Protein AF-A0ABD6E6D1-F1 (afdb_monomer_lite)

pLDDT: mean 81.48, std 18.93, range [22.83, 96.94]

Organism: NCBI:txid75299

InterPro domains:
  IPR026749 Transmembrane protein 135 [PTHR12459] (6-295)
  IPR031926 Transmembrane protein 135, N-terminal domain [PF15982] (2-40)

Sequence (345 aa):
MGLINGIIASYLAIFVENPKRRPVLALYITNLASETAFRHLVKYGYIRPVPCGDLIIFAMSIVGLLHKYRQNQLPPHITRALIFLFRWEDKSDIISSSVLKKMSPSIVRYITVMRNSFSSSPLCSHNYSCISRIGESFYTNFTFGLILSGILASLRQINTIFSRPAEAIKRILSLKNLRLPLFFGLLPSLYRASLCFINRYFCCKNDFSPAVSAAFSSLSLLVFRSVSIPLYVFWKTVEVYYLGFIGKGYLPKIKRGDVVLYAISTGFVLWSAVVEPETMRKAYWDFLCGVSGNKTPPLLHMIRKGAKAYASCMSADAGIFRTEIKWNVESCWGRGAHSPGFIFD

Structure (mmCIF, N/CA/C/O backbone):
data_AF-A0ABD6E6D1-F1
#
_entry.id   AF-A0ABD6E6D1-F1
#
loop_
_atom_site.group_PDB
_atom_site.id
_atom_site.type_symbol
_atom_site.label_atom_id
_atom_site.label_alt_id
_atom_site.label_comp_id
_atom_site.label_asym_id
_atom_site.label_entity_id
_atom_site.label_seq_id
_atom_site.pdbx_PDB_ins_code
_atom_site.Cartn_x
_atom_site.Cartn_y
_atom_site.Cartn_z
_atom_site.occupancy
_atom_site.B_iso_or_equiv
_atom_site.auth_seq_id
_atom_site.auth_comp_id
_atom_site.auth_asym_id
_atom_site.auth_atom_id
_atom_site.pdbx_PDB_model_num
ATOM 1 N N . MET A 1 1 ? -26.930 -5.651 23.692 1.00 61.25 1 MET A N 1
ATOM 2 C CA . MET A 1 1 ? -27.326 -4.224 23.753 1.00 61.25 1 MET A CA 1
ATOM 3 C C . MET A 1 1 ? -26.229 -3.242 23.321 1.00 61.25 1 MET A C 1
ATOM 5 O O . MET A 1 1 ? -26.537 -2.336 22.562 1.00 61.25 1 MET A O 1
ATOM 9 N N . GLY A 1 2 ? -24.955 -3.410 23.714 1.00 83.31 2 GLY A N 1
ATOM 10 C CA . GLY A 1 2 ? -23.904 -2.412 23.421 1.00 83.31 2 GLY A CA 1
ATOM 11 C C . GLY A 1 2 ? -23.609 -2.120 21.937 1.00 83.31 2 GLY A C 1
ATOM 12 O O . GLY A 1 2 ? -23.380 -0.967 21.589 1.00 83.31 2 GLY A O 1
ATOM 13 N N . LEU A 1 3 ? -23.660 -3.127 21.052 1.00 88.62 3 LEU A N 1
ATOM 14 C CA . LEU A 1 3 ? -23.352 -2.953 19.622 1.00 88.62 3 LEU A CA 1
ATOM 15 C C . LEU A 1 3 ? -24.329 -1.998 18.920 1.00 88.62 3 LEU A C 1
ATOM 17 O O . LEU A 1 3 ? -23.904 -1.080 18.228 1.00 88.62 3 LEU A O 1
ATOM 21 N N . ILE A 1 4 ? -25.633 -2.195 19.129 1.00 91.50 4 ILE A N 1
ATOM 22 C CA . ILE A 1 4 ? -26.685 -1.382 18.502 1.00 91.50 4 ILE A CA 1
ATOM 23 C C . ILE A 1 4 ? -26.560 0.076 18.955 1.00 91.50 4 ILE A C 1
ATOM 25 O O . ILE A 1 4 ? -26.559 0.981 18.123 1.00 91.50 4 ILE A O 1
ATOM 29 N N . ASN A 1 5 ? -26.347 0.296 20.255 1.00 90.19 5 ASN A N 1
ATOM 30 C CA . ASN A 1 5 ? -26.129 1.635 20.805 1.00 90.19 5 ASN A CA 1
ATOM 31 C C . ASN A 1 5 ? -24.881 2.293 20.195 1.00 90.19 5 ASN A C 1
ATOM 33 O O . ASN A 1 5 ? -24.928 3.462 19.819 1.00 90.19 5 ASN A O 1
ATOM 37 N N . GLY A 1 6 ? -23.789 1.536 20.029 1.00 90.50 6 GLY A N 1
ATOM 38 C CA . GLY A 1 6 ? -22.570 2.009 19.373 1.00 90.50 6 GLY A CA 1
ATOM 39 C C . GLY A 1 6 ? -22.786 2.406 17.911 1.00 90.50 6 GLY A C 1
ATOM 40 O O . GLY A 1 6 ? -22.270 3.436 17.477 1.00 90.50 6 GLY A O 1
ATOM 41 N N . ILE A 1 7 ? -23.580 1.638 17.158 1.00 93.88 7 ILE A N 1
ATOM 42 C CA . ILE A 1 7 ? -23.918 1.946 15.759 1.00 93.88 7 ILE A CA 1
ATOM 43 C C . ILE A 1 7 ? -24.752 3.228 15.676 1.00 93.88 7 ILE A C 1
ATOM 45 O O . ILE A 1 7 ? -24.419 4.112 14.888 1.00 93.88 7 ILE A O 1
ATOM 49 N N . ILE A 1 8 ? -25.795 3.364 16.502 1.00 93.88 8 ILE A N 1
ATOM 50 C CA . ILE A 1 8 ? -26.666 4.552 16.510 1.00 93.88 8 ILE A CA 1
ATOM 51 C C . ILE A 1 8 ? -25.868 5.800 16.908 1.00 93.88 8 ILE A C 1
ATOM 53 O O . ILE A 1 8 ? -25.937 6.822 16.224 1.00 93.88 8 ILE A O 1
ATOM 57 N N . ALA A 1 9 ? -25.049 5.711 17.959 1.00 92.88 9 ALA A N 1
ATOM 58 C CA . ALA A 1 9 ? -24.195 6.813 18.390 1.00 92.88 9 ALA A CA 1
ATOM 59 C C . ALA A 1 9 ? -23.197 7.225 17.292 1.00 92.88 9 ALA A C 1
ATOM 61 O O . ALA A 1 9 ? -23.057 8.410 16.991 1.00 92.88 9 ALA A O 1
ATOM 62 N N . SER A 1 10 ? -22.558 6.251 16.635 1.00 93.12 10 SER A N 1
ATOM 63 C CA . SER A 1 10 ? -21.613 6.506 15.537 1.00 93.12 10 SER A CA 1
ATOM 64 C C . SER A 1 10 ? -22.297 7.110 14.306 1.00 93.12 10 SER A C 1
ATOM 66 O O . SER A 1 10 ? -21.719 7.966 13.634 1.00 93.12 10 SER A O 1
ATOM 68 N N . TYR A 1 11 ? -23.535 6.695 14.019 1.00 94.50 11 TYR A N 1
ATOM 69 C CA . TYR A 1 11 ? -24.348 7.252 12.940 1.00 94.50 11 TYR A CA 1
ATOM 70 C C . TYR A 1 11 ? -24.684 8.726 13.175 1.00 94.50 11 TYR A C 1
ATOM 72 O O . TYR A 1 11 ? -24.680 9.503 12.227 1.00 94.50 11 TYR A O 1
ATOM 80 N N . LEU A 1 12 ? -24.942 9.137 14.418 1.00 93.94 12 LEU A N 1
ATOM 81 C CA . LEU A 1 12 ? -25.163 10.548 14.743 1.00 93.94 12 LEU A CA 1
ATOM 82 C C . LEU A 1 12 ? -23.848 11.342 14.731 1.00 93.94 12 LEU A C 1
ATOM 84 O O . LEU A 1 12 ? -23.790 12.434 14.166 1.00 93.94 12 LEU A O 1
ATOM 88 N N . ALA A 1 13 ? -22.771 10.770 15.275 1.00 91.31 13 ALA A N 1
ATOM 89 C CA . ALA A 1 13 ? -21.474 11.436 15.396 1.00 91.31 13 ALA A CA 1
ATOM 90 C C . ALA A 1 13 ? -20.860 11.833 14.041 1.00 91.31 13 ALA A C 1
ATOM 92 O O . ALA A 1 13 ? -20.290 12.914 13.905 1.00 91.31 13 ALA A O 1
ATOM 93 N N . ILE A 1 14 ? -21.006 11.004 13.003 1.00 92.69 14 ILE A N 1
ATOM 94 C CA . ILE A 1 14 ? -20.425 11.278 11.676 1.00 92.69 14 ILE A CA 1
ATOM 95 C C . ILE A 1 14 ? -21.034 12.499 10.973 1.00 92.69 14 ILE A C 1
ATOM 97 O O . ILE A 1 14 ? -20.408 13.063 10.073 1.00 92.69 14 ILE A O 1
ATOM 101 N N . PHE A 1 15 ? -22.234 12.941 11.367 1.00 92.25 15 PHE A N 1
ATOM 102 C CA . PHE A 1 15 ? -22.833 14.151 10.799 1.00 92.25 15 PHE A CA 1
ATOM 103 C C . PHE A 1 15 ? -22.131 15.430 11.254 1.00 92.25 15 PHE A C 1
ATOM 105 O O . PHE A 1 15 ? -22.161 16.407 10.507 1.00 92.25 15 PHE A O 1
ATOM 112 N N . VAL A 1 16 ? -21.448 15.398 12.403 1.00 93.19 16 VAL A N 1
ATOM 113 C CA . VAL A 1 16 ? -20.588 16.493 12.881 1.00 93.19 16 VAL A CA 1
ATOM 114 C C . VAL A 1 16 ? -19.349 16.641 11.993 1.00 93.19 16 VAL A C 1
ATOM 116 O O . VAL A 1 16 ? -18.815 17.733 11.827 1.00 93.19 16 VAL A O 1
ATOM 119 N N . GLU A 1 17 ? -18.898 15.548 11.375 1.00 91.75 17 GLU A N 1
ATOM 120 C CA . GLU A 1 17 ? -17.701 15.543 10.545 1.00 91.75 17 GLU A CA 1
ATOM 121 C C . GLU A 1 17 ? -17.963 16.112 9.141 1.00 91.75 17 GLU A C 1
ATOM 123 O O . GLU A 1 17 ? -19.023 15.909 8.529 1.00 91.75 17 GLU A O 1
ATOM 128 N N . ASN A 1 18 ? -16.944 16.773 8.588 1.00 91.69 18 ASN A N 1
ATOM 129 C CA . ASN A 1 18 ? -17.003 17.382 7.265 1.00 91.69 18 ASN A CA 1
ATOM 130 C C . ASN A 1 18 ? -17.320 16.338 6.176 1.00 91.69 18 ASN A C 1
ATOM 1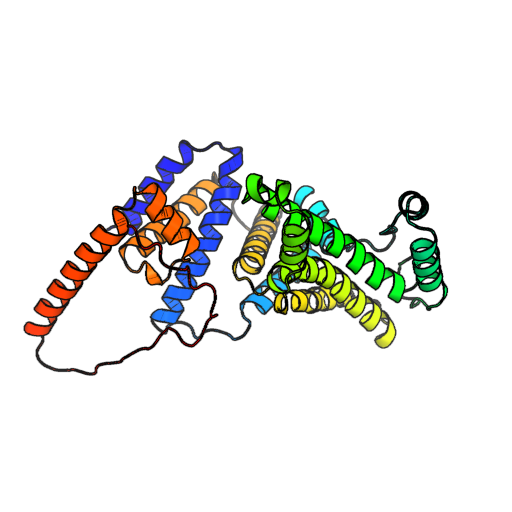32 O O . ASN A 1 18 ? -16.646 15.305 6.110 1.00 91.69 18 ASN A O 1
ATOM 136 N N . PRO A 1 19 ? -18.249 16.613 5.236 1.00 89.44 19 PRO A N 1
ATOM 137 C CA . PRO A 1 19 ? -18.687 15.637 4.233 1.00 89.44 19 PRO A CA 1
ATOM 138 C C . PRO A 1 19 ? -17.549 15.129 3.339 1.00 89.44 19 PRO A C 1
ATOM 140 O O . PRO A 1 19 ? -17.548 13.970 2.940 1.00 89.44 19 PRO A O 1
ATOM 143 N N . LYS A 1 20 ? -16.526 15.958 3.088 1.00 89.00 20 LYS A N 1
ATOM 144 C CA . LYS A 1 20 ? -15.332 15.568 2.317 1.00 89.00 20 LYS A CA 1
ATOM 145 C C . LYS A 1 20 ? -14.459 14.520 3.032 1.00 89.00 20 LYS A C 1
ATOM 147 O O . LYS A 1 20 ? -13.744 13.781 2.363 1.00 89.00 20 LYS A O 1
ATOM 152 N N . ARG A 1 21 ? -14.496 14.452 4.371 1.00 89.38 21 ARG A N 1
ATOM 153 C CA . ARG A 1 21 ? -13.673 13.538 5.192 1.00 89.38 21 ARG A CA 1
ATOM 154 C C . ARG A 1 21 ? -14.351 12.193 5.465 1.00 89.38 21 ARG A C 1
ATOM 156 O O . ARG A 1 21 ? -13.651 11.201 5.665 1.00 89.38 21 ARG A O 1
ATOM 163 N N . ARG A 1 22 ? -15.687 12.142 5.422 1.00 91.50 22 ARG A N 1
ATOM 164 C CA . ARG A 1 22 ? -16.503 10.944 5.703 1.00 91.50 22 ARG A CA 1
ATOM 165 C C . ARG A 1 22 ? -16.066 9.681 4.947 1.00 91.50 22 ARG A C 1
ATOM 167 O O . ARG A 1 22 ? -15.831 8.683 5.624 1.00 91.50 22 ARG A O 1
ATOM 174 N N . PRO A 1 23 ? -15.858 9.683 3.613 1.00 88.56 23 PRO A N 1
ATOM 175 C CA . PRO A 1 23 ? -15.501 8.453 2.899 1.00 88.56 23 PRO A CA 1
ATOM 176 C C . PRO A 1 23 ? -14.109 7.927 3.275 1.00 88.56 23 PRO A C 1
ATOM 178 O O . PRO A 1 23 ? -13.903 6.718 3.372 1.00 88.56 23 PRO A O 1
ATOM 181 N N . VAL A 1 24 ? -13.150 8.824 3.532 1.00 87.88 24 VAL A N 1
ATOM 182 C CA . VAL A 1 24 ? -11.792 8.444 3.954 1.00 87.88 24 VAL A CA 1
ATOM 183 C C . VAL A 1 24 ? -11.821 7.836 5.356 1.00 87.88 24 VAL A C 1
ATOM 185 O O . VAL A 1 24 ? -11.178 6.815 5.599 1.00 87.88 24 VAL A O 1
ATOM 188 N N . LEU A 1 25 ? -12.593 8.435 6.265 1.00 90.00 25 LEU A N 1
ATOM 189 C CA . LEU A 1 25 ? -12.747 7.942 7.630 1.00 90.00 25 LEU A CA 1
ATOM 190 C C . LEU A 1 25 ? -13.494 6.602 7.674 1.00 90.00 25 LEU A C 1
ATOM 192 O O . LEU A 1 25 ? -13.065 5.699 8.389 1.00 90.00 25 LEU A O 1
ATOM 196 N N . ALA A 1 26 ? -14.559 6.457 6.878 1.00 92.19 26 ALA A N 1
ATOM 197 C CA . ALA A 1 26 ? -15.304 5.211 6.732 1.00 92.19 26 ALA A CA 1
ATOM 198 C C . ALA A 1 26 ? -14.366 4.069 6.330 1.00 92.19 26 ALA A C 1
ATOM 200 O O . ALA A 1 26 ? -14.243 3.098 7.067 1.00 92.19 26 ALA A O 1
ATOM 201 N N . LEU A 1 27 ? -13.606 4.238 5.244 1.00 90.19 27 LEU A N 1
ATOM 202 C CA . LEU A 1 27 ? -12.630 3.241 4.794 1.00 90.19 27 LEU A CA 1
ATOM 203 C C . LEU A 1 27 ? -11.561 2.930 5.844 1.00 90.19 27 LEU A C 1
ATOM 205 O O . LEU A 1 27 ? -11.197 1.769 6.025 1.00 90.19 27 LEU A O 1
ATOM 209 N N . TYR A 1 28 ? -11.050 3.945 6.544 1.00 89.75 28 TYR A N 1
ATOM 210 C CA . TYR A 1 28 ? -10.066 3.739 7.605 1.00 89.75 28 TYR A CA 1
ATOM 211 C C . TYR A 1 28 ? -10.619 2.861 8.737 1.00 89.75 28 TYR A C 1
ATOM 213 O O . TYR A 1 28 ? -9.977 1.879 9.113 1.00 89.75 28 TYR A O 1
ATOM 221 N N . ILE A 1 29 ? -11.812 3.177 9.251 1.00 91.94 29 ILE A N 1
ATOM 222 C CA . ILE A 1 29 ? -12.419 2.402 10.338 1.00 91.94 29 ILE A CA 1
ATOM 223 C C . ILE A 1 29 ? -12.868 1.024 9.850 1.00 91.94 29 ILE A C 1
ATOM 225 O O . ILE A 1 29 ? -12.718 0.061 10.588 1.00 91.94 29 ILE A O 1
ATOM 229 N N . THR A 1 30 ? -13.329 0.874 8.608 1.00 93.81 30 THR A N 1
ATOM 230 C CA . THR A 1 30 ? -13.654 -0.442 8.034 1.00 93.81 30 THR A CA 1
ATOM 231 C C . THR A 1 30 ? -12.418 -1.340 7.918 1.00 93.81 30 THR A C 1
ATOM 233 O O . THR A 1 30 ? -12.494 -2.531 8.230 1.00 93.81 30 THR A O 1
ATOM 236 N N . ASN A 1 31 ? -11.254 -0.790 7.552 1.00 93.06 31 ASN A N 1
ATOM 237 C CA . ASN A 1 31 ? -9.993 -1.540 7.589 1.00 93.06 31 ASN A CA 1
ATOM 238 C C . ASN A 1 31 ? -9.684 -2.025 9.010 1.00 93.06 31 ASN A C 1
ATOM 240 O O . ASN A 1 31 ? -9.372 -3.192 9.220 1.00 93.06 31 ASN A O 1
ATOM 244 N N . LEU A 1 32 ? -9.804 -1.144 10.001 1.00 91.12 32 LEU A N 1
ATOM 245 C CA . LEU A 1 32 ? -9.582 -1.522 11.392 1.00 91.12 32 LEU A CA 1
ATOM 246 C C . LEU A 1 32 ? -10.592 -2.581 11.865 1.00 91.12 32 LEU A C 1
ATOM 248 O O . LEU A 1 32 ? -10.195 -3.583 12.450 1.00 91.12 32 LEU A O 1
ATOM 252 N N . ALA A 1 33 ? -11.876 -2.385 11.568 1.00 93.56 33 ALA A N 1
ATOM 253 C CA . ALA A 1 33 ? -12.961 -3.285 11.936 1.00 93.56 33 ALA A CA 1
ATOM 254 C C . ALA A 1 33 ? -12.762 -4.681 11.341 1.00 93.56 33 ALA A C 1
ATOM 256 O O . ALA A 1 33 ? -12.906 -5.669 12.052 1.00 93.56 33 ALA A O 1
ATOM 257 N N . SER A 1 34 ? -12.383 -4.775 10.064 1.00 93.25 34 SER A N 1
ATOM 258 C CA . SER A 1 34 ? -12.122 -6.062 9.407 1.00 93.25 34 SER A CA 1
ATOM 259 C C . SER A 1 34 ? -10.887 -6.773 9.970 1.00 93.25 34 SER A C 1
ATOM 261 O O . SER A 1 34 ? -10.927 -7.988 10.157 1.00 93.25 34 SER A O 1
ATOM 263 N N . GLU A 1 35 ? -9.827 -6.042 10.332 1.00 90.94 35 GLU A N 1
ATOM 264 C CA . GLU A 1 35 ? -8.682 -6.622 11.047 1.00 90.94 35 GLU A CA 1
ATOM 265 C C . GLU A 1 35 ? -9.089 -7.155 12.432 1.00 90.94 35 GLU A C 1
ATOM 267 O O . GLU A 1 35 ? -8.743 -8.282 12.791 1.00 90.94 35 GLU A O 1
ATOM 272 N N . THR A 1 36 ? -9.845 -6.372 13.205 1.00 91.50 36 THR A N 1
ATOM 273 C CA . THR A 1 36 ? -10.344 -6.781 14.525 1.00 91.50 36 THR A CA 1
ATOM 274 C C . THR A 1 36 ? -11.286 -7.979 14.417 1.00 91.50 36 THR A C 1
ATOM 276 O O . THR A 1 36 ? -11.137 -8.938 15.171 1.00 91.50 36 THR A O 1
ATOM 279 N N . ALA A 1 37 ? -12.195 -7.983 13.441 1.00 92.88 37 ALA A N 1
ATOM 280 C CA . ALA A 1 37 ? -13.106 -9.095 13.184 1.00 92.88 37 ALA A CA 1
ATOM 281 C C . ALA A 1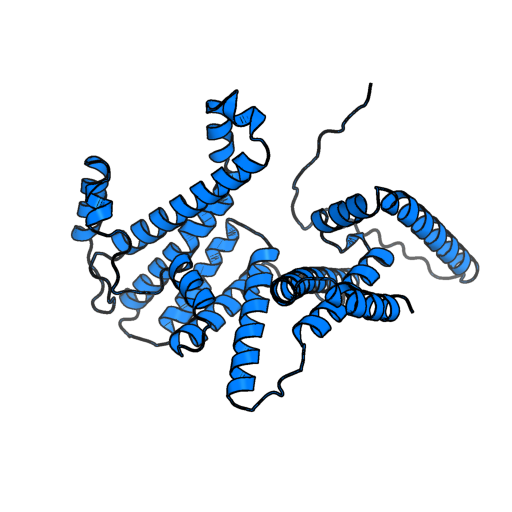 37 ? -12.347 -10.379 12.832 1.00 92.88 37 ALA A C 1
ATOM 283 O O . ALA A 1 37 ? -12.630 -11.433 13.396 1.00 92.88 37 ALA A O 1
ATOM 284 N N . PHE A 1 38 ? -11.330 -10.296 11.969 1.00 91.06 38 PHE A N 1
ATOM 285 C CA . PHE A 1 38 ? -10.483 -11.444 11.650 1.00 91.06 38 PHE A CA 1
ATOM 286 C C . PHE A 1 38 ? -9.794 -12.005 12.902 1.00 91.06 38 PHE A C 1
ATOM 288 O O . PHE A 1 38 ? -9.799 -13.214 13.127 1.00 91.06 38 PHE A O 1
ATOM 295 N N . ARG A 1 39 ? -9.256 -11.136 13.764 1.00 89.19 39 ARG A N 1
ATOM 296 C CA . ARG A 1 39 ? -8.613 -11.558 15.018 1.00 89.19 39 ARG A CA 1
ATOM 297 C C . ARG A 1 39 ? -9.599 -12.182 16.006 1.00 89.19 39 ARG A C 1
ATOM 299 O O . ARG A 1 39 ? -9.232 -13.156 16.655 1.00 89.19 39 ARG A O 1
ATOM 306 N N . HIS A 1 40 ? -10.835 -11.680 16.086 1.00 90.69 40 HIS A N 1
ATOM 307 C CA . HIS A 1 40 ? -11.908 -12.338 16.844 1.00 90.69 40 HIS A CA 1
ATOM 308 C C . HIS A 1 40 ? -12.142 -13.756 16.308 1.00 90.69 40 HIS A C 1
ATOM 310 O O . HIS A 1 40 ? -12.094 -14.719 17.067 1.00 90.69 40 HIS A O 1
ATOM 316 N N . LEU A 1 41 ? -12.333 -13.903 14.995 1.00 91.31 41 LEU A N 1
ATOM 317 C CA . LEU A 1 41 ? -12.623 -15.197 14.370 1.00 91.31 41 LEU A CA 1
ATOM 318 C C . LEU A 1 41 ? -11.499 -16.222 14.574 1.00 91.31 41 LEU A C 1
ATOM 320 O O . LEU A 1 41 ? -11.782 -17.396 14.806 1.00 91.31 41 LEU A O 1
ATOM 324 N N . VAL A 1 42 ? -10.238 -15.783 14.542 1.00 91.06 42 VAL A N 1
ATOM 325 C CA . VAL A 1 42 ? -9.084 -16.639 14.858 1.00 91.06 42 VAL A CA 1
ATOM 326 C C . VAL A 1 42 ? -9.055 -17.011 16.342 1.00 91.06 42 VAL A C 1
ATOM 328 O O . VAL A 1 42 ? -8.827 -18.173 16.667 1.00 91.06 42 VAL A O 1
ATOM 331 N N . LYS A 1 43 ? -9.323 -16.060 17.249 1.00 89.06 43 LYS A N 1
ATOM 332 C CA . LYS A 1 43 ? -9.314 -16.295 18.703 1.00 89.06 43 LYS A CA 1
ATOM 333 C C . LYS A 1 43 ? -10.338 -17.349 19.133 1.00 89.06 43 LYS A C 1
ATOM 335 O O . LYS A 1 43 ? -10.017 -18.198 19.956 1.00 89.06 43 LYS A O 1
ATOM 340 N N . TYR A 1 44 ? -11.541 -17.314 18.562 1.00 90.50 44 TYR A N 1
ATOM 341 C CA . TYR A 1 44 ? -12.599 -18.290 18.849 1.00 90.50 44 TYR A CA 1
ATOM 342 C C . TYR A 1 44 ? -12.465 -19.602 18.059 1.00 90.50 44 TYR A C 1
ATOM 344 O O . TYR A 1 44 ? -13.303 -20.486 18.198 1.00 90.50 44 TYR A O 1
ATOM 352 N N . GLY A 1 45 ? -11.431 -19.746 17.224 1.00 91.00 45 GLY A N 1
ATOM 353 C CA . GLY A 1 45 ? -11.181 -20.971 16.462 1.00 91.00 45 GLY A CA 1
ATOM 354 C C . GLY A 1 45 ? -12.083 -21.177 15.239 1.00 91.00 45 GLY A C 1
ATOM 355 O O . GLY A 1 45 ? -12.008 -22.236 14.621 1.00 91.00 45 GLY A O 1
ATOM 356 N N . TYR A 1 46 ? -12.890 -20.185 14.841 1.00 92.88 46 TYR A N 1
ATOM 357 C CA . TYR A 1 46 ? -13.737 -20.274 13.642 1.00 92.88 46 TYR A CA 1
ATOM 358 C C . TYR A 1 46 ? -12.924 -20.283 12.343 1.00 92.88 46 TYR A C 1
ATOM 360 O O . TYR A 1 46 ? -13.324 -20.906 11.363 1.00 92.88 46 TYR A O 1
ATOM 368 N N . ILE A 1 47 ? -11.790 -19.574 12.316 1.00 92.19 47 ILE A N 1
ATOM 369 C CA . ILE A 1 47 ? -10.926 -19.463 11.136 1.00 92.19 47 ILE A CA 1
ATOM 370 C C . ILE A 1 47 ? -9.487 -19.784 11.529 1.00 92.19 47 ILE A C 1
ATOM 372 O O . ILE A 1 47 ? -8.965 -19.264 12.514 1.00 92.19 47 ILE A O 1
ATOM 376 N N . ARG A 1 48 ? -8.813 -20.609 10.723 1.00 88.25 48 ARG A N 1
ATOM 377 C CA . ARG A 1 48 ? -7.378 -20.871 10.880 1.00 88.25 48 ARG A CA 1
ATOM 378 C C . ARG A 1 48 ? -6.565 -19.753 10.214 1.00 88.25 48 ARG A C 1
ATOM 380 O O . ARG A 1 48 ? -6.877 -19.383 9.080 1.00 88.25 48 ARG A O 1
ATOM 387 N N . PRO A 1 49 ? -5.522 -19.212 10.869 1.00 86.62 49 PRO A N 1
ATOM 388 C CA . PRO A 1 49 ? -4.698 -18.170 10.272 1.00 86.62 49 PRO A CA 1
ATOM 389 C C . PRO A 1 49 ? -3.945 -18.726 9.059 1.00 86.62 49 PRO A C 1
ATOM 391 O O . PRO A 1 49 ? -3.190 -19.690 9.169 1.00 86.62 49 PRO A O 1
ATOM 394 N N . VAL A 1 50 ? -4.147 -18.108 7.894 1.00 88.19 50 VAL A N 1
ATOM 395 C CA . VAL A 1 50 ? -3.463 -18.500 6.657 1.00 88.19 50 VAL A CA 1
ATOM 396 C C . VAL A 1 50 ? -2.061 -17.881 6.639 1.00 88.19 50 VAL A C 1
ATOM 398 O O . VAL A 1 50 ? -1.939 -16.654 6.775 1.00 88.19 50 VAL A O 1
ATOM 401 N N . PRO A 1 51 ? -0.990 -18.676 6.449 1.00 86.00 51 PRO A N 1
ATOM 402 C CA . PRO A 1 51 ? 0.348 -18.126 6.296 1.00 86.00 51 PRO A CA 1
ATOM 403 C C . PRO A 1 51 ? 0.383 -17.218 5.062 1.00 86.00 51 PRO A C 1
ATOM 405 O O . PRO A 1 51 ? -0.037 -17.604 3.976 1.00 86.00 51 PRO A O 1
ATOM 408 N N . CYS A 1 52 ? 0.866 -15.986 5.237 1.00 87.12 52 CYS A N 1
ATOM 409 C CA . CYS A 1 52 ? 0.933 -14.984 4.165 1.00 87.12 52 CYS A CA 1
ATOM 410 C C . CYS A 1 52 ? -0.423 -14.575 3.555 1.00 87.12 52 CYS A C 1
ATOM 412 O O . CYS A 1 52 ? -0.462 -14.115 2.416 1.00 87.12 52 CYS A O 1
ATOM 414 N N . GLY A 1 53 ? -1.525 -14.662 4.310 1.00 89.44 53 GLY A N 1
ATOM 415 C CA . GLY A 1 53 ? -2.842 -14.215 3.833 1.00 89.44 53 GLY A CA 1
ATOM 416 C C . GLY A 1 53 ? -2.889 -12.744 3.384 1.00 89.44 53 GLY A C 1
ATOM 417 O O . GLY A 1 53 ? -3.538 -12.411 2.400 1.00 89.44 53 GLY A O 1
ATOM 418 N N . ASP A 1 54 ? -2.129 -11.868 4.034 1.00 91.19 54 ASP A N 1
ATOM 419 C CA . ASP A 1 54 ? -1.924 -10.466 3.650 1.00 91.19 54 ASP A CA 1
ATOM 420 C C . ASP A 1 54 ? -1.297 -10.303 2.251 1.00 91.19 54 ASP A C 1
ATOM 422 O O . ASP A 1 54 ? -1.706 -9.423 1.496 1.00 91.19 54 ASP A O 1
ATOM 426 N N . LEU A 1 55 ? -0.361 -11.178 1.867 1.00 94.62 55 LEU A N 1
ATOM 427 C CA . LEU A 1 55 ? 0.224 -11.194 0.522 1.00 94.62 55 LEU A CA 1
ATOM 428 C C . LEU A 1 55 ? -0.813 -11.611 -0.527 1.00 94.62 55 LEU A C 1
ATOM 430 O O . LEU A 1 55 ? -0.896 -10.986 -1.581 1.00 94.62 55 LEU A O 1
ATOM 434 N N . ILE A 1 56 ? -1.613 -12.637 -0.227 1.00 94.88 56 ILE A N 1
ATOM 435 C CA . ILE A 1 56 ? -2.657 -13.144 -1.130 1.00 94.88 56 ILE A CA 1
ATOM 436 C C . ILE A 1 56 ? -3.719 -12.065 -1.364 1.00 94.88 56 ILE A C 1
ATOM 438 O O . ILE A 1 56 ? -4.069 -11.775 -2.508 1.00 94.88 56 ILE A O 1
ATOM 442 N N . ILE A 1 57 ? -4.185 -11.420 -0.289 1.00 95.00 57 ILE A N 1
ATOM 443 C CA . ILE A 1 57 ? -5.151 -10.318 -0.360 1.00 95.00 57 ILE A CA 1
ATOM 444 C C . ILE A 1 57 ? -4.580 -9.170 -1.197 1.00 95.00 57 ILE A C 1
ATOM 446 O O . ILE A 1 57 ? -5.272 -8.650 -2.074 1.00 95.00 57 ILE A O 1
ATOM 450 N N . PHE A 1 58 ? -3.317 -8.792 -0.976 1.00 96.06 58 PHE A N 1
ATOM 451 C CA . PHE A 1 58 ? -2.672 -7.739 -1.757 1.00 96.06 58 PHE A CA 1
ATOM 452 C C . PHE A 1 58 ? -2.576 -8.108 -3.243 1.00 96.06 58 PHE A C 1
ATOM 454 O O . PHE A 1 58 ? -3.002 -7.320 -4.086 1.00 96.06 58 PHE A O 1
ATOM 461 N N . ALA A 1 59 ? -2.118 -9.321 -3.565 1.00 96.94 59 ALA A N 1
ATOM 462 C CA . ALA A 1 59 ? -1.986 -9.805 -4.937 1.00 96.94 59 ALA A CA 1
ATOM 463 C C . ALA A 1 59 ? -3.320 -9.804 -5.685 1.00 96.94 59 ALA A C 1
ATOM 465 O O . ALA A 1 59 ? -3.419 -9.205 -6.757 1.00 96.94 59 ALA A O 1
ATOM 466 N N . MET A 1 60 ? -4.366 -10.386 -5.093 1.00 96.88 60 MET A N 1
ATOM 467 C CA . MET A 1 60 ? -5.710 -10.390 -5.678 1.00 96.88 60 MET A CA 1
ATOM 468 C C . MET A 1 60 ? -6.233 -8.970 -5.917 1.00 96.88 60 MET A C 1
ATOM 470 O O . MET A 1 60 ? -6.824 -8.685 -6.959 1.00 96.88 60 MET A O 1
ATOM 474 N N . SER A 1 61 ? -5.965 -8.058 -4.982 1.00 96.88 61 SER A N 1
ATOM 475 C CA . SER A 1 61 ? -6.406 -6.666 -5.075 1.00 96.88 61 SER A CA 1
ATOM 476 C C . SER A 1 61 ? -5.694 -5.906 -6.196 1.00 96.88 61 SER A C 1
ATOM 478 O O . SER A 1 61 ? -6.344 -5.240 -6.998 1.00 96.88 61 SER A O 1
ATOM 480 N N . ILE A 1 62 ? -4.368 -6.039 -6.315 1.00 96.50 62 ILE A N 1
ATOM 481 C CA . ILE A 1 62 ? -3.600 -5.383 -7.385 1.00 96.50 62 ILE A CA 1
ATOM 482 C C . ILE A 1 62 ? -3.979 -5.934 -8.760 1.00 96.50 62 ILE A C 1
ATOM 484 O O . ILE A 1 62 ? -4.151 -5.147 -9.691 1.00 96.50 62 ILE A O 1
ATOM 488 N N . VAL A 1 63 ? -4.180 -7.249 -8.894 1.00 96.94 63 VAL A N 1
ATOM 489 C CA . VAL A 1 63 ? -4.695 -7.841 -10.140 1.00 96.94 63 VAL A CA 1
ATOM 490 C C . VAL A 1 63 ? -6.081 -7.288 -10.473 1.00 96.94 63 VAL A C 1
ATOM 492 O O . VAL A 1 63 ? -6.324 -6.865 -11.607 1.00 96.94 63 VAL A O 1
ATOM 495 N N . GLY A 1 64 ? -6.975 -7.217 -9.484 1.00 96.06 64 GLY A N 1
ATOM 496 C CA . GLY A 1 64 ? -8.313 -6.655 -9.647 1.00 96.06 64 GLY A CA 1
ATOM 497 C C . GLY A 1 64 ? -8.298 -5.187 -10.086 1.00 96.06 64 GLY A C 1
ATOM 498 O O . GLY A 1 64 ? -9.055 -4.810 -10.985 1.00 96.06 64 GLY A O 1
ATOM 499 N N . LEU A 1 65 ? -7.420 -4.368 -9.500 1.00 95.94 65 LEU A N 1
ATOM 500 C CA . LEU A 1 65 ? -7.232 -2.964 -9.877 1.00 95.94 65 LEU A CA 1
ATOM 501 C C . LEU A 1 65 ? -6.616 -2.818 -11.267 1.00 95.94 65 LEU A C 1
ATOM 503 O O . LEU A 1 65 ? -7.061 -1.962 -12.029 1.00 95.94 65 LEU A O 1
ATOM 507 N N . LEU A 1 66 ? -5.647 -3.662 -11.630 1.00 95.31 66 LEU A N 1
ATOM 508 C CA . LEU A 1 66 ? -5.057 -3.668 -12.969 1.00 95.31 66 LEU A CA 1
ATOM 509 C C . LEU A 1 66 ? -6.105 -4.008 -14.037 1.00 95.31 66 LEU A C 1
ATOM 511 O O . LEU A 1 66 ? -6.154 -3.361 -15.084 1.00 95.31 66 LEU A O 1
ATOM 515 N N . HIS A 1 67 ? -6.973 -4.986 -13.769 1.00 94.56 67 HIS A N 1
ATOM 516 C CA . HIS A 1 67 ? -8.073 -5.335 -14.667 1.00 94.56 67 HIS A CA 1
ATOM 517 C C . HIS A 1 67 ? -9.001 -4.137 -14.911 1.00 94.56 67 HIS A C 1
ATOM 519 O O . HIS A 1 67 ? -9.328 -3.813 -16.053 1.00 94.56 67 HIS A O 1
ATOM 525 N N . LYS A 1 68 ? -9.371 -3.423 -13.844 1.00 94.31 68 LYS A N 1
ATOM 526 C CA . LYS A 1 68 ? -10.211 -2.227 -13.952 1.00 94.31 68 LYS A CA 1
ATOM 527 C C . LYS A 1 68 ? -9.490 -1.044 -14.602 1.00 94.31 68 LYS A C 1
ATOM 529 O O . LYS A 1 68 ? -10.123 -0.278 -15.329 1.00 94.31 68 LYS A O 1
ATOM 534 N N . TYR A 1 69 ? -8.178 -0.917 -14.395 1.00 93.38 69 TYR A N 1
ATOM 535 C CA . TYR A 1 69 ? -7.339 0.099 -15.038 1.00 93.38 69 TYR A CA 1
ATOM 536 C C . TYR A 1 69 ? -7.329 -0.079 -16.553 1.00 93.38 69 TYR A C 1
ATOM 538 O O . TYR A 1 69 ? -7.558 0.881 -17.278 1.00 93.38 69 TYR A O 1
ATOM 546 N N . ARG A 1 70 ? -7.186 -1.320 -17.029 1.00 91.50 70 ARG A N 1
ATOM 547 C CA . ARG A 1 70 ? -7.259 -1.656 -18.461 1.00 91.50 70 ARG A CA 1
ATOM 548 C C . ARG A 1 70 ? -8.613 -1.348 -19.092 1.00 91.50 70 ARG A C 1
ATOM 550 O O . ARG A 1 70 ? -8.671 -1.009 -20.265 1.00 91.50 70 ARG A O 1
ATOM 557 N N . GLN A 1 71 ? -9.689 -1.442 -18.315 1.00 91.38 71 GLN A N 1
ATOM 558 C CA . GLN A 1 71 ? -11.039 -1.070 -18.749 1.00 91.38 71 GLN A CA 1
ATOM 559 C C . GLN A 1 71 ? -11.292 0.447 -18.712 1.00 91.38 71 GLN A C 1
ATOM 561 O O . GLN A 1 71 ? -12.401 0.868 -19.026 1.00 91.38 71 GLN A O 1
ATOM 566 N N . ASN A 1 72 ? -10.316 1.270 -18.301 1.00 89.56 72 ASN A N 1
ATOM 567 C CA . ASN A 1 72 ? -10.473 2.712 -18.066 1.00 89.56 72 ASN A CA 1
ATOM 568 C C . ASN A 1 72 ? -11.614 3.060 -17.085 1.00 89.56 72 ASN A C 1
ATOM 570 O O . ASN A 1 72 ? -12.192 4.141 -17.142 1.00 89.56 72 ASN A O 1
ATOM 574 N N . GLN A 1 73 ? -11.930 2.150 -16.156 1.00 89.94 73 GLN A N 1
ATOM 575 C CA . GLN A 1 73 ? -13.027 2.294 -15.185 1.00 89.94 73 GLN A CA 1
ATOM 576 C C . GLN A 1 73 ? -12.557 2.796 -13.809 1.00 89.94 73 GLN A C 1
ATOM 578 O O . GLN A 1 73 ? -13.300 2.707 -12.832 1.00 89.94 73 GLN A O 1
ATOM 583 N N . LEU A 1 74 ? -11.321 3.297 -13.695 1.00 91.00 74 LEU A N 1
ATOM 584 C CA . LEU A 1 74 ? -10.814 3.840 -12.433 1.00 91.00 74 LEU A CA 1
ATOM 585 C C . LEU A 1 74 ? -11.035 5.349 -12.332 1.00 91.00 74 LEU A C 1
ATOM 587 O O . LEU A 1 74 ? -10.785 6.077 -13.295 1.00 91.00 74 LEU A O 1
ATOM 591 N N . PRO A 1 75 ? -11.367 5.850 -11.129 1.00 88.94 75 PRO A N 1
ATOM 592 C CA . PRO A 1 75 ? -11.308 7.273 -10.840 1.00 88.94 75 PRO A CA 1
ATOM 593 C C . PRO A 1 75 ? -9.905 7.853 -11.110 1.00 88.94 75 PRO A C 1
ATOM 595 O O . PRO A 1 75 ? -8.899 7.233 -10.747 1.00 88.94 75 PRO A O 1
ATOM 598 N N . PRO A 1 76 ? -9.797 9.088 -11.635 1.00 90.50 76 PRO A N 1
ATOM 599 C CA . PRO A 1 76 ? -8.534 9.649 -12.128 1.00 90.50 76 PRO A CA 1
ATOM 600 C C . PRO A 1 76 ? -7.463 9.830 -11.042 1.00 90.50 76 PRO A C 1
ATOM 602 O O . PRO A 1 76 ? -6.268 9.847 -11.331 1.00 90.50 76 PRO A O 1
ATOM 605 N N . HIS A 1 77 ? -7.862 9.988 -9.778 1.00 89.44 77 HIS A N 1
ATOM 606 C CA . HIS A 1 77 ? -6.926 10.083 -8.657 1.00 89.44 77 HIS A CA 1
ATOM 607 C C . HIS A 1 77 ? -6.287 8.724 -8.328 1.00 89.44 77 HIS A C 1
ATOM 609 O O . HIS A 1 77 ? -5.078 8.661 -8.117 1.00 89.44 77 HIS A O 1
ATOM 615 N N . ILE A 1 78 ? -7.068 7.636 -8.354 1.00 90.62 78 ILE A N 1
ATOM 616 C CA . ILE A 1 78 ? -6.563 6.272 -8.133 1.00 90.62 78 ILE A CA 1
ATOM 617 C C . ILE A 1 78 ? -5.679 5.862 -9.306 1.00 90.62 78 ILE A C 1
ATOM 619 O O . ILE A 1 78 ? -4.582 5.360 -9.092 1.00 90.62 78 ILE A O 1
ATOM 623 N N . THR A 1 79 ? -6.110 6.147 -10.537 1.00 92.44 79 THR A N 1
ATOM 624 C CA . THR A 1 79 ? -5.329 5.884 -11.750 1.00 92.44 79 THR A CA 1
ATOM 625 C C . THR A 1 79 ? -3.950 6.531 -11.680 1.00 92.44 79 THR A C 1
ATOM 627 O O . THR A 1 79 ? -2.946 5.846 -11.852 1.00 92.44 79 THR A O 1
ATOM 630 N N . ARG A 1 80 ? -3.874 7.830 -11.352 1.00 92.50 80 ARG A N 1
ATOM 631 C CA . ARG A 1 80 ? -2.592 8.537 -11.197 1.00 92.50 80 ARG A CA 1
ATOM 632 C C . ARG A 1 80 ? -1.721 7.922 -10.105 1.00 92.50 80 ARG A C 1
ATOM 634 O O . ARG A 1 80 ? -0.529 7.726 -10.327 1.00 92.50 80 ARG A O 1
ATOM 641 N N . ALA A 1 81 ? -2.308 7.577 -8.959 1.00 91.69 81 ALA A N 1
ATOM 642 C CA . ALA A 1 81 ? -1.580 6.923 -7.877 1.00 91.69 81 ALA A CA 1
ATOM 643 C C . ALA A 1 81 ? -1.032 5.548 -8.300 1.00 91.69 81 ALA A C 1
ATOM 645 O O . ALA A 1 81 ? 0.135 5.263 -8.065 1.00 91.69 81 ALA A O 1
ATOM 646 N N . LEU A 1 82 ? -1.826 4.711 -8.972 1.00 92.75 82 LEU A N 1
ATOM 647 C CA . LEU A 1 82 ? -1.390 3.387 -9.430 1.00 92.75 82 LEU A CA 1
ATOM 648 C C . LEU A 1 82 ? -0.340 3.465 -10.540 1.00 92.75 82 LEU A C 1
ATOM 650 O O . LEU A 1 82 ? 0.645 2.733 -10.484 1.00 92.75 82 LEU A O 1
ATOM 654 N N . ILE A 1 83 ? -0.499 4.381 -11.502 1.00 91.94 83 ILE A N 1
ATOM 655 C CA . ILE A 1 83 ? 0.522 4.642 -12.527 1.00 91.94 83 ILE A CA 1
ATOM 656 C C . ILE A 1 83 ? 1.826 5.076 -11.860 1.00 91.94 83 ILE A C 1
ATOM 658 O O . ILE A 1 83 ? 2.888 4.602 -12.243 1.00 91.94 83 ILE A O 1
ATOM 662 N N . PHE A 1 84 ? 1.773 5.928 -10.841 1.00 91.50 84 PHE A N 1
ATOM 663 C CA . PHE A 1 84 ? 2.969 6.323 -10.105 1.00 91.50 84 PHE A CA 1
ATOM 664 C C . PHE A 1 84 ? 3.610 5.144 -9.344 1.00 91.50 84 PHE A C 1
ATOM 666 O O . PHE A 1 84 ? 4.819 4.927 -9.434 1.00 91.50 84 PHE A O 1
ATOM 673 N N . LEU A 1 85 ? 2.804 4.350 -8.632 1.00 92.44 85 LEU A N 1
ATOM 674 C CA . LEU A 1 85 ? 3.276 3.258 -7.771 1.00 92.44 85 LEU A CA 1
ATOM 675 C C . LEU A 1 85 ? 3.819 2.057 -8.547 1.00 92.44 85 LEU A C 1
ATOM 677 O O . LEU A 1 85 ? 4.886 1.550 -8.214 1.00 92.44 85 LEU A O 1
ATOM 681 N N . PHE A 1 86 ? 3.095 1.602 -9.566 1.00 91.50 86 PHE A N 1
ATOM 682 C CA . PHE A 1 86 ? 3.447 0.408 -10.336 1.00 91.50 86 PHE A CA 1
ATOM 683 C C . PHE A 1 86 ? 4.127 0.725 -11.664 1.00 91.50 86 PHE A C 1
ATOM 685 O O . PHE A 1 86 ? 4.641 -0.183 -12.319 1.00 91.50 86 PHE A O 1
ATOM 692 N N . ARG A 1 87 ? 4.130 2.001 -12.076 1.00 90.25 87 ARG A N 1
ATOM 693 C CA . ARG A 1 87 ? 4.692 2.451 -13.354 1.00 90.25 87 ARG A CA 1
ATOM 694 C C . ARG A 1 87 ? 4.132 1.656 -14.524 1.00 90.25 87 ARG A C 1
ATOM 696 O O . ARG A 1 87 ? 4.913 1.254 -15.368 1.00 90.25 87 ARG A O 1
ATOM 703 N N . TRP A 1 88 ? 2.816 1.408 -14.574 1.00 87.00 88 TRP A N 1
ATOM 704 C CA . TRP A 1 88 ? 2.179 0.538 -15.582 1.00 87.00 88 TRP A CA 1
ATOM 705 C C . TRP A 1 88 ? 2.297 1.024 -17.029 1.00 87.00 88 TRP A C 1
ATOM 707 O O . TRP A 1 88 ? 2.229 0.208 -17.943 1.00 87.00 8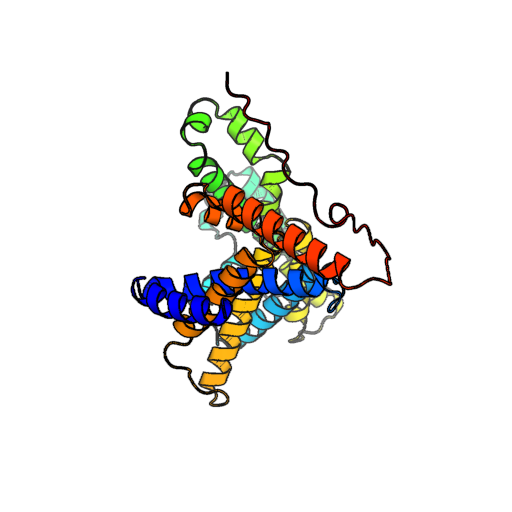8 TRP A O 1
ATOM 717 N N . GLU A 1 89 ? 2.523 2.315 -17.251 1.00 83.75 89 GLU A N 1
ATOM 718 C CA . GLU A 1 89 ? 2.680 2.873 -18.592 1.00 83.75 89 GLU A CA 1
ATOM 719 C C . GLU A 1 89 ? 4.028 2.473 -19.217 1.00 83.75 89 GLU A C 1
ATOM 721 O O . GLU A 1 89 ? 5.074 2.559 -18.568 1.00 83.75 89 GLU A O 1
ATOM 726 N N . ASP A 1 90 ? 4.004 1.986 -20.461 1.00 74.38 90 ASP A N 1
ATOM 727 C CA . ASP A 1 90 ? 5.188 1.434 -21.141 1.00 74.38 90 ASP A CA 1
ATOM 728 C C . ASP A 1 90 ? 5.942 2.443 -22.007 1.00 74.38 90 ASP A C 1
ATOM 730 O O . ASP A 1 90 ? 7.170 2.406 -22.051 1.00 74.38 90 ASP A O 1
ATOM 734 N N . LYS A 1 91 ? 5.216 3.342 -22.679 1.00 74.50 91 LYS A N 1
ATOM 735 C CA . LYS A 1 91 ? 5.784 4.251 -23.688 1.00 74.50 91 LYS A CA 1
ATOM 736 C C . LYS A 1 91 ? 6.450 5.492 -23.093 1.00 74.50 91 LYS A C 1
ATOM 738 O O . LYS A 1 91 ? 7.258 6.125 -23.766 1.00 74.50 91 LYS A O 1
ATOM 743 N N . SER A 1 92 ? 6.114 5.853 -21.854 1.00 76.62 92 SER A N 1
ATOM 744 C CA . SER A 1 92 ? 6.680 7.023 -21.187 1.00 76.62 92 SER A CA 1
ATOM 745 C C . SER A 1 92 ? 8.043 6.706 -20.576 1.00 76.62 92 SER A C 1
ATOM 747 O O . SER A 1 92 ? 8.221 5.710 -19.860 1.00 76.62 92 SER A O 1
ATOM 749 N N . ASP A 1 93 ? 9.020 7.569 -20.842 1.00 80.81 93 ASP A N 1
ATOM 750 C CA . ASP A 1 93 ? 10.319 7.517 -20.178 1.00 80.81 93 ASP A CA 1
ATOM 751 C C . ASP A 1 93 ? 10.130 7.789 -18.680 1.00 80.81 93 ASP A C 1
ATOM 753 O O . ASP A 1 93 ? 9.521 8.787 -18.294 1.00 80.81 93 ASP A O 1
ATOM 757 N N . ILE A 1 94 ? 10.649 6.902 -17.822 1.00 82.25 94 ILE A N 1
ATOM 758 C CA . ILE A 1 94 ? 10.548 7.080 -16.363 1.00 82.25 94 ILE A CA 1
ATOM 759 C C . ILE A 1 94 ? 11.404 8.267 -15.929 1.00 82.25 94 ILE A C 1
ATOM 761 O O . ILE A 1 94 ? 10.946 9.121 -15.170 1.00 82.25 94 ILE A O 1
ATOM 765 N N . ILE A 1 95 ? 12.647 8.309 -16.415 1.00 84.75 95 ILE A N 1
ATOM 766 C CA . ILE A 1 95 ? 13.561 9.429 -16.216 1.00 84.75 95 ILE A CA 1
ATOM 767 C C . ILE A 1 95 ? 13.629 10.208 -17.523 1.00 84.75 95 ILE A C 1
ATOM 769 O O . ILE A 1 95 ? 14.288 9.788 -18.481 1.00 84.75 95 ILE A O 1
ATOM 773 N N . SER A 1 96 ? 12.944 11.352 -17.545 1.00 84.06 96 SER A N 1
ATOM 774 C CA . SER A 1 96 ? 12.979 12.286 -18.666 1.00 84.06 96 SER A CA 1
ATOM 775 C C . SER A 1 96 ? 14.408 12.757 -18.940 1.00 84.06 96 SER A C 1
ATOM 777 O O . SER A 1 96 ? 15.189 12.999 -18.016 1.00 84.06 96 SER A O 1
ATOM 779 N N . SER A 1 97 ? 14.735 12.961 -20.215 1.00 80.31 97 SER A N 1
ATOM 780 C CA . SER A 1 97 ? 16.045 13.456 -20.660 1.00 80.31 97 SER A CA 1
ATOM 781 C C . SER A 1 97 ? 16.439 14.793 -20.012 1.00 80.31 97 SER A C 1
ATOM 783 O O . SER A 1 97 ? 17.615 15.030 -19.745 1.00 80.31 97 SER A O 1
ATOM 785 N N . SER A 1 98 ? 15.463 15.645 -19.683 1.00 82.81 98 SER A N 1
ATOM 786 C CA . SER A 1 98 ? 15.662 16.903 -18.952 1.00 82.81 98 SER A CA 1
ATOM 787 C C . SER A 1 98 ? 16.108 16.703 -17.499 1.00 82.81 98 SER A C 1
ATOM 789 O O . SER A 1 98 ? 16.943 17.458 -17.007 1.00 82.81 98 SER A O 1
ATOM 791 N N . VAL A 1 99 ? 15.581 15.684 -16.816 1.00 85.62 99 VAL A N 1
ATOM 792 C CA . VAL A 1 99 ? 15.975 15.324 -15.445 1.00 85.62 99 VAL A CA 1
ATOM 793 C C . VAL A 1 99 ? 17.345 14.654 -15.458 1.00 85.62 99 VAL A C 1
ATOM 795 O O . VAL A 1 99 ? 18.182 14.959 -14.614 1.00 85.62 99 VAL A O 1
ATOM 798 N N . LEU A 1 100 ? 17.606 13.811 -16.462 1.00 86.25 100 LEU A N 1
ATOM 799 C CA . LEU A 1 100 ? 18.890 13.136 -16.627 1.00 86.25 100 LEU A CA 1
ATOM 800 C C . LEU A 1 100 ? 20.046 14.141 -16.778 1.00 86.25 100 LEU A C 1
ATOM 802 O O . LEU A 1 100 ? 21.065 13.990 -16.117 1.00 86.25 100 LEU A O 1
ATOM 806 N N . LYS A 1 101 ? 19.866 15.217 -17.560 1.00 85.06 101 LYS A N 1
ATOM 807 C CA . LYS A 1 101 ? 20.881 16.277 -17.743 1.00 85.06 101 LYS A CA 1
ATOM 808 C C . LYS A 1 101 ? 21.230 17.049 -16.465 1.00 85.06 101 LYS A C 1
ATOM 810 O O . LYS A 1 101 ? 22.303 17.633 -16.395 1.00 85.06 101 LYS A O 1
ATOM 815 N N . LYS A 1 102 ? 20.335 17.076 -15.473 1.00 89.56 102 LYS A N 1
ATOM 816 C CA . LYS A 1 102 ? 20.566 17.744 -14.179 1.00 89.56 102 LYS A CA 1
ATOM 817 C C . LYS A 1 102 ? 21.320 16.861 -13.181 1.00 89.56 102 LYS A C 1
ATOM 819 O O . LYS A 1 102 ? 21.671 17.327 -12.101 1.00 89.56 102 LYS A O 1
ATOM 824 N N . MET A 1 103 ? 21.514 15.585 -13.503 1.00 89.56 103 MET A N 1
ATOM 825 C CA . MET A 1 103 ? 22.146 14.607 -12.626 1.00 89.56 103 MET A CA 1
ATOM 826 C C . MET A 1 103 ? 23.671 14.606 -12.794 1.00 89.56 103 MET A C 1
ATOM 828 O O . MET A 1 103 ? 24.196 15.122 -13.778 1.00 89.56 103 MET A O 1
ATOM 832 N N . SER A 1 104 ? 24.399 14.020 -11.839 1.00 90.38 104 SER A N 1
ATOM 833 C CA . SER A 1 104 ? 25.864 13.976 -11.904 1.00 90.38 104 SER A CA 1
ATOM 834 C C . SER A 1 104 ? 26.361 13.191 -13.132 1.00 90.38 104 SER A C 1
ATOM 836 O O . SER A 1 104 ? 25.755 12.178 -13.506 1.00 90.38 104 SER A O 1
ATOM 838 N N . PRO A 1 105 ? 27.484 13.605 -13.751 1.00 89.25 105 PRO A N 1
ATOM 839 C CA . PRO A 1 105 ? 27.957 13.030 -15.013 1.00 89.25 105 PRO A CA 1
ATOM 840 C C . PRO A 1 105 ? 28.234 11.521 -14.914 1.00 89.25 105 PRO A C 1
ATOM 842 O O . PRO A 1 105 ? 27.958 10.776 -15.855 1.00 89.25 105 PRO A O 1
ATOM 845 N N . SER A 1 106 ? 28.695 11.042 -13.755 1.00 90.62 106 SER A N 1
ATOM 846 C CA . SER A 1 106 ? 28.926 9.614 -13.501 1.00 90.62 106 SER A CA 1
ATOM 847 C C . SER A 1 106 ? 27.632 8.796 -13.538 1.00 90.62 106 SER A C 1
ATOM 849 O O . SER A 1 106 ? 27.598 7.721 -14.137 1.00 90.62 106 SER A O 1
ATOM 851 N N . ILE A 1 107 ? 26.551 9.310 -12.940 1.00 87.06 107 ILE A N 1
ATOM 852 C CA . ILE A 1 107 ? 25.254 8.621 -12.925 1.00 87.06 107 ILE A CA 1
ATOM 853 C C . ILE A 1 107 ? 24.639 8.632 -14.325 1.00 87.06 107 ILE A C 1
ATOM 855 O O . ILE A 1 107 ? 24.121 7.610 -14.775 1.00 87.06 107 ILE A O 1
ATOM 859 N N . VAL A 1 108 ? 24.751 9.750 -15.049 1.00 89.38 108 VAL A N 1
ATOM 860 C CA . VAL A 1 108 ? 24.280 9.850 -16.438 1.00 89.38 108 VAL A CA 1
ATOM 861 C C . VAL A 1 108 ? 24.979 8.825 -17.326 1.00 89.38 108 VAL A C 1
ATOM 863 O O . VAL A 1 108 ? 24.307 8.119 -18.082 1.00 89.38 108 VAL A O 1
ATOM 866 N N . ARG A 1 109 ? 26.307 8.686 -17.205 1.00 91.00 109 ARG A N 1
ATOM 867 C CA . ARG A 1 109 ? 27.072 7.673 -17.943 1.00 91.00 109 ARG A CA 1
ATOM 868 C C . ARG A 1 109 ? 26.579 6.265 -17.614 1.00 91.00 109 ARG A C 1
ATOM 870 O O . ARG A 1 109 ? 26.317 5.497 -18.533 1.00 91.00 109 ARG A O 1
ATOM 877 N N . TYR A 1 110 ? 26.379 5.950 -16.334 1.00 88.94 110 TYR A N 1
ATOM 878 C CA . TYR A 1 110 ? 25.882 4.640 -15.905 1.00 88.94 110 TYR A CA 1
ATOM 879 C C . TYR A 1 110 ? 24.482 4.321 -16.454 1.00 88.94 110 TYR A C 1
ATOM 881 O O . TYR A 1 110 ? 24.273 3.259 -17.038 1.00 88.94 110 TYR A O 1
ATOM 889 N N . ILE A 1 111 ? 23.531 5.254 -16.335 1.00 89.00 111 ILE A N 1
ATOM 890 C CA . ILE A 1 111 ? 22.166 5.078 -16.854 1.00 89.00 111 ILE A CA 1
ATOM 891 C C . ILE A 1 111 ? 22.188 4.906 -18.376 1.00 89.00 111 ILE A C 1
ATOM 893 O O . ILE A 1 111 ? 21.521 4.017 -18.901 1.00 89.00 111 ILE A O 1
ATOM 897 N N . THR A 1 112 ? 22.983 5.707 -19.089 1.00 89.06 112 THR A N 1
ATOM 898 C CA . THR A 1 112 ? 23.097 5.632 -20.556 1.00 89.06 112 THR A CA 1
ATOM 899 C C . THR A 1 112 ? 23.689 4.296 -21.004 1.00 89.06 112 THR A C 1
ATOM 901 O O . THR A 1 112 ? 23.172 3.670 -21.928 1.00 89.06 112 THR A O 1
ATOM 904 N N . VAL A 1 113 ? 24.721 3.811 -20.307 1.00 91.56 113 VAL A N 1
ATOM 905 C CA . VAL A 1 113 ? 25.287 2.476 -20.539 1.00 91.56 113 VAL A CA 1
ATOM 906 C C . VAL A 1 113 ? 24.222 1.406 -20.308 1.00 91.56 113 VAL A C 1
ATOM 908 O O . VAL A 1 113 ? 24.025 0.566 -21.181 1.00 91.56 113 VAL A O 1
ATOM 911 N N . MET A 1 114 ? 23.466 1.453 -19.206 1.00 88.38 114 MET A N 1
ATOM 912 C CA . MET A 1 114 ? 22.388 0.483 -18.968 1.00 88.38 114 MET A CA 1
ATOM 913 C C . MET A 1 114 ? 21.283 0.539 -20.029 1.00 88.38 114 MET A C 1
ATOM 915 O O . MET A 1 114 ? 20.761 -0.511 -20.407 1.00 88.38 114 MET A O 1
ATOM 919 N N . ARG A 1 115 ? 20.919 1.731 -20.522 1.00 90.19 115 ARG A N 1
ATOM 920 C CA . ARG A 1 115 ? 19.900 1.908 -21.572 1.00 90.19 115 ARG A CA 1
ATOM 921 C C . ARG A 1 115 ? 20.288 1.221 -22.878 1.00 90.19 115 ARG A C 1
ATOM 923 O O . ARG A 1 115 ? 19.413 0.620 -23.495 1.00 90.19 115 ARG A O 1
ATOM 930 N N . ASN A 1 116 ? 21.572 1.268 -23.242 1.00 87.88 116 ASN A N 1
ATOM 931 C CA . ASN A 1 116 ? 22.057 0.846 -24.559 1.00 87.88 116 ASN A CA 1
ATOM 932 C C . ASN A 1 116 ? 22.748 -0.528 -24.575 1.00 87.88 116 ASN A C 1
ATOM 934 O O . ASN A 1 116 ? 22.788 -1.169 -25.617 1.00 87.88 116 ASN A O 1
ATOM 938 N N . SER A 1 117 ? 23.292 -1.000 -23.448 1.00 87.69 117 SER A N 1
ATOM 939 C CA . SER A 1 117 ? 24.129 -2.219 -23.426 1.00 87.69 117 SER A CA 1
ATOM 940 C C . SER A 1 117 ? 23.338 -3.528 -23.429 1.00 87.69 117 SER A C 1
ATOM 942 O O . SER A 1 117 ? 23.916 -4.589 -23.638 1.00 87.69 117 SER A O 1
ATOM 944 N N . PHE A 1 118 ? 22.028 -3.486 -23.171 1.00 86.44 118 PHE A N 1
ATOM 945 C CA . PHE A 1 118 ? 21.196 -4.683 -23.034 1.00 86.44 118 PHE A CA 1
ATOM 946 C C . PHE A 1 118 ? 20.045 -4.691 -24.042 1.00 86.44 118 PHE A C 1
ATOM 948 O O . PHE A 1 118 ? 19.459 -3.651 -24.335 1.00 86.44 118 PHE A O 1
ATOM 955 N N . SER A 1 119 ? 19.670 -5.879 -24.525 1.00 81.62 119 SER A N 1
ATOM 956 C CA . SER A 1 119 ? 18.565 -6.041 -25.475 1.00 81.62 119 SER A CA 1
ATOM 957 C C . SER A 1 119 ? 17.186 -5.936 -24.815 1.00 81.62 119 SER A C 1
ATOM 959 O O . SER A 1 119 ? 16.968 -6.390 -23.684 1.00 81.62 119 SER A O 1
ATOM 961 N N . SER A 1 120 ? 16.238 -5.349 -25.544 1.00 82.94 120 SER A N 1
ATOM 962 C CA . SER A 1 120 ? 14.802 -5.438 -25.280 1.00 82.94 120 SER A CA 1
ATOM 963 C C . SER A 1 120 ? 14.202 -6.646 -26.015 1.00 82.94 120 SER A C 1
ATOM 965 O O . SER A 1 120 ? 14.690 -7.054 -27.066 1.00 82.94 120 SER A O 1
ATOM 967 N N . SER A 1 121 ? 13.158 -7.256 -25.441 1.00 82.94 121 SER A N 1
ATOM 968 C CA . SER A 1 121 ? 12.364 -8.275 -26.150 1.00 82.94 121 SER A CA 1
ATOM 969 C C . SER A 1 121 ? 11.470 -7.590 -27.196 1.00 82.94 121 SER A C 1
ATOM 971 O O . SER A 1 121 ? 10.945 -6.517 -26.887 1.00 82.94 121 SER A O 1
ATOM 973 N N . PRO A 1 122 ? 11.221 -8.188 -28.380 1.00 80.75 122 PRO A N 1
ATOM 974 C CA . PRO A 1 122 ? 10.348 -7.604 -29.409 1.00 80.75 122 PRO A CA 1
ATOM 975 C C . PRO A 1 122 ? 8.899 -7.398 -28.939 1.00 80.75 122 PRO A C 1
ATOM 977 O O . PRO A 1 122 ? 8.182 -6.559 -29.474 1.00 80.75 122 PRO A O 1
ATOM 980 N N . LEU A 1 123 ? 8.463 -8.141 -27.916 1.00 84.81 123 LEU A N 1
ATOM 981 C CA . LEU A 1 123 ? 7.123 -8.019 -27.330 1.00 84.81 123 LEU A CA 1
ATOM 982 C C . LEU A 1 123 ? 7.014 -6.914 -26.273 1.00 84.81 123 LEU A C 1
ATOM 984 O O . LEU A 1 123 ? 5.910 -6.579 -25.839 1.00 84.81 123 LEU A O 1
ATOM 988 N N . CYS A 1 124 ? 8.139 -6.352 -25.836 1.00 85.31 124 CYS A N 1
ATOM 989 C CA . CYS A 1 124 ? 8.153 -5.252 -24.888 1.00 85.31 124 CYS A CA 1
ATOM 990 C C . CYS A 1 124 ? 8.028 -3.911 -25.617 1.00 85.31 124 CYS A C 1
ATOM 992 O O . CYS A 1 124 ? 8.814 -3.599 -26.503 1.00 85.31 124 CYS A O 1
ATOM 994 N N . SER A 1 125 ? 7.086 -3.068 -25.197 1.00 83.69 125 SER A N 1
ATOM 995 C CA . SER A 1 125 ? 6.824 -1.765 -25.826 1.00 83.69 125 SER A CA 1
ATOM 996 C C . SER A 1 125 ? 7.575 -0.590 -25.184 1.00 83.69 125 SER A C 1
ATOM 998 O O . SER A 1 125 ? 7.085 0.537 -25.224 1.00 83.69 125 SER A O 1
ATOM 1000 N N . HIS A 1 126 ? 8.710 -0.844 -24.532 1.00 85.81 126 HIS A N 1
ATOM 1001 C CA . HIS A 1 126 ? 9.512 0.188 -23.869 1.00 85.81 126 HIS A CA 1
ATOM 1002 C C . HIS A 1 126 ? 10.687 0.647 -24.749 1.00 85.81 126 HIS A C 1
ATOM 1004 O O . HIS A 1 126 ? 11.284 -0.160 -25.456 1.00 85.81 126 HIS A O 1
ATOM 1010 N N . ASN A 1 127 ? 11.046 1.932 -24.658 1.00 84.56 127 ASN A N 1
ATOM 1011 C CA . ASN A 1 127 ? 12.027 2.574 -25.550 1.00 84.56 127 ASN A CA 1
ATOM 1012 C C . ASN A 1 127 ? 13.475 2.086 -25.349 1.00 84.56 127 ASN A C 1
ATOM 1014 O O . ASN A 1 127 ? 14.247 2.033 -26.300 1.00 84.56 127 ASN A O 1
ATOM 1018 N N . TYR A 1 128 ? 13.849 1.746 -24.113 1.00 88.06 128 TYR A N 1
ATOM 1019 C CA . TYR A 1 128 ? 15.215 1.356 -23.729 1.00 88.06 128 TYR A CA 1
ATOM 1020 C C . TYR A 1 128 ? 15.295 -0.120 -23.318 1.00 88.06 128 TYR A C 1
ATOM 1022 O O . TYR A 1 128 ? 14.297 -0.837 -23.361 1.00 88.06 128 TYR A O 1
ATOM 1030 N N . SER A 1 129 ? 16.469 -0.589 -22.891 1.00 91.31 129 SER A N 1
ATOM 1031 C CA . SER A 1 129 ? 16.656 -1.969 -22.430 1.00 91.31 129 SER A CA 1
ATOM 1032 C C . SER A 1 129 ? 15.746 -2.371 -21.253 1.00 91.31 129 SER A C 1
ATOM 1034 O O . SER A 1 129 ? 15.392 -1.554 -20.395 1.00 91.31 129 SER A O 1
ATOM 1036 N N . CYS A 1 130 ? 15.411 -3.668 -21.155 1.00 90.81 130 CYS A N 1
ATOM 1037 C CA . CYS A 1 130 ? 14.596 -4.201 -20.051 1.00 90.81 130 CYS A CA 1
ATOM 1038 C C . CYS A 1 130 ? 15.236 -3.928 -18.678 1.00 90.81 130 CYS A C 1
ATOM 1040 O O . CYS A 1 130 ? 14.546 -3.587 -17.719 1.00 90.81 130 CYS A O 1
ATOM 1042 N N . ILE A 1 131 ? 16.562 -4.072 -18.585 1.00 91.44 131 ILE A N 1
ATOM 1043 C CA . ILE A 1 131 ? 17.320 -3.897 -17.339 1.00 91.44 131 ILE A CA 1
ATOM 1044 C C . ILE A 1 131 ? 17.312 -2.432 -16.907 1.00 91.44 131 ILE A C 1
ATOM 1046 O O . ILE A 1 131 ? 17.040 -2.144 -15.741 1.00 91.44 131 ILE A O 1
ATOM 1050 N N . SER A 1 132 ? 17.514 -1.504 -17.847 1.00 92.25 132 SER A N 1
ATOM 1051 C CA . SER A 1 132 ? 17.373 -0.073 -17.574 1.00 92.25 132 SER A CA 1
ATOM 1052 C C . SER A 1 132 ? 15.969 0.248 -17.064 1.00 92.25 132 SER A C 1
ATOM 1054 O O . SER A 1 132 ? 15.840 0.927 -16.048 1.00 92.25 132 SER A O 1
ATOM 1056 N N . ARG A 1 133 ? 14.913 -0.310 -17.673 1.00 91.12 133 ARG A N 1
ATOM 1057 C CA . ARG A 1 133 ? 13.530 -0.082 -17.224 1.00 91.12 133 ARG A CA 1
ATOM 1058 C C . ARG A 1 133 ? 13.299 -0.536 -15.781 1.00 91.12 133 ARG A C 1
ATOM 1060 O O . ARG A 1 133 ? 12.665 0.186 -15.010 1.00 91.12 133 ARG A O 1
ATOM 1067 N N . ILE A 1 134 ? 13.804 -1.714 -15.411 1.00 93.44 134 ILE A N 1
ATOM 1068 C CA . ILE A 1 134 ? 13.701 -2.259 -14.048 1.00 93.44 134 ILE A CA 1
ATOM 1069 C C . ILE A 1 134 ? 14.468 -1.369 -13.060 1.00 93.44 134 ILE A C 1
ATOM 1071 O O . ILE A 1 134 ? 13.910 -0.980 -12.032 1.00 93.44 134 ILE A O 1
ATOM 1075 N N . GLY A 1 135 ? 15.709 -0.999 -13.391 1.00 93.31 135 GLY A N 1
ATOM 1076 C CA . GLY A 1 135 ? 16.564 -0.156 -12.553 1.00 93.31 135 GLY A CA 1
ATOM 1077 C C . GLY A 1 135 ? 16.017 1.258 -12.352 1.00 93.31 135 GLY A C 1
ATOM 1078 O O . GLY A 1 135 ? 15.973 1.747 -11.225 1.00 93.31 135 GLY A O 1
ATOM 1079 N N . GLU A 1 136 ? 15.529 1.903 -13.413 1.00 92.12 136 GLU A N 1
ATOM 1080 C CA . GLU A 1 136 ? 14.925 3.240 -13.340 1.00 92.12 136 GLU A CA 1
ATOM 1081 C C . GLU A 1 136 ? 13.632 3.233 -12.518 1.00 92.12 136 GLU A C 1
ATOM 1083 O O . GLU A 1 136 ? 13.403 4.130 -11.702 1.00 92.12 136 GLU A O 1
ATOM 1088 N N . SER A 1 137 ? 12.805 2.195 -12.683 1.00 92.81 137 SER A N 1
ATOM 1089 C CA . SER A 1 137 ? 11.579 2.018 -11.892 1.00 92.81 137 SER A CA 1
ATOM 1090 C C . SER A 1 137 ? 11.897 1.867 -10.406 1.00 92.81 137 SER A C 1
ATOM 1092 O O . SER A 1 137 ? 11.274 2.519 -9.570 1.00 92.81 137 SER A O 1
ATOM 1094 N N . PHE A 1 138 ? 12.899 1.042 -10.083 1.00 95.88 138 PHE A N 1
ATOM 1095 C CA . PHE A 1 138 ? 13.366 0.866 -8.713 1.00 95.88 138 PHE A CA 1
ATOM 1096 C C . PHE A 1 138 ? 13.886 2.183 -8.136 1.00 95.88 138 PHE A C 1
ATOM 1098 O O . PHE A 1 138 ? 13.412 2.619 -7.093 1.00 95.88 138 PHE A O 1
ATOM 1105 N N . TYR A 1 139 ? 14.816 2.846 -8.827 1.00 93.94 139 TYR A N 1
ATOM 1106 C CA . TYR A 1 139 ? 15.477 4.053 -8.334 1.00 93.94 139 TYR A CA 1
ATOM 1107 C C . TYR A 1 139 ? 14.494 5.205 -8.085 1.00 93.94 139 TYR A C 1
ATOM 1109 O O . TYR A 1 139 ? 14.520 5.837 -7.027 1.00 93.94 139 TYR A O 1
ATOM 1117 N N . THR A 1 140 ? 13.591 5.474 -9.029 1.00 92.38 140 THR A N 1
ATOM 1118 C CA . THR A 1 140 ? 12.638 6.587 -8.896 1.00 92.38 140 THR A CA 1
ATOM 1119 C C . THR A 1 140 ? 11.641 6.380 -7.759 1.00 92.38 140 THR A C 1
ATOM 1121 O O . THR A 1 140 ? 11.371 7.309 -6.998 1.00 92.38 140 THR A O 1
ATOM 1124 N N . ASN A 1 141 ? 11.122 5.167 -7.579 1.00 95.06 141 ASN A N 1
ATOM 1125 C CA . ASN A 1 141 ? 10.170 4.902 -6.503 1.00 95.06 141 ASN A CA 1
ATOM 1126 C C . ASN A 1 141 ? 10.870 4.700 -5.147 1.00 95.06 141 ASN A C 1
ATOM 1128 O O . ASN A 1 141 ? 10.330 5.096 -4.113 1.00 95.06 141 ASN A O 1
ATOM 1132 N N . PHE A 1 142 ? 12.097 4.172 -5.136 1.00 95.62 142 PHE A N 1
ATOM 1133 C CA . PHE A 1 142 ? 12.930 4.081 -3.936 1.00 95.62 142 PHE A CA 1
ATOM 1134 C C . PHE A 1 142 ? 13.309 5.467 -3.401 1.00 95.62 142 PHE A C 1
ATOM 1136 O O . PHE A 1 142 ? 13.189 5.711 -2.202 1.00 95.62 142 PHE A O 1
ATOM 1143 N N . THR A 1 143 ? 13.706 6.400 -4.275 1.00 93.44 143 THR A N 1
ATOM 1144 C CA . THR A 1 143 ? 14.011 7.784 -3.869 1.00 93.44 143 THR A CA 1
ATOM 1145 C C . THR A 1 143 ? 12.775 8.494 -3.321 1.00 93.44 143 THR A C 1
ATOM 1147 O O . THR A 1 143 ? 12.865 9.129 -2.273 1.00 93.44 143 THR A O 1
ATOM 1150 N N . PHE A 1 144 ? 11.602 8.312 -3.937 1.00 93.44 144 PHE A N 1
ATOM 1151 C CA . PHE A 1 144 ? 10.341 8.800 -3.371 1.00 93.44 144 PHE A CA 1
ATOM 1152 C C . PHE A 1 144 ? 10.059 8.211 -1.981 1.00 93.44 144 PHE A C 1
ATOM 1154 O O . PHE A 1 144 ? 9.719 8.945 -1.053 1.00 93.44 144 PHE A O 1
ATOM 1161 N N . GLY A 1 145 ? 10.246 6.900 -1.813 1.00 93.06 145 GLY A N 1
ATOM 1162 C CA . GLY A 1 145 ? 10.088 6.233 -0.524 1.00 93.06 145 GLY A CA 1
ATOM 1163 C C . GLY A 1 145 ? 11.053 6.764 0.542 1.00 93.06 145 GLY A C 1
ATOM 1164 O O . GLY A 1 145 ? 10.631 7.006 1.671 1.00 93.06 145 GLY A O 1
ATOM 1165 N N . LEU A 1 146 ? 12.319 7.013 0.186 1.00 92.00 146 LEU A N 1
ATOM 1166 C CA . LEU A 1 146 ? 13.309 7.629 1.079 1.00 92.00 146 LEU A CA 1
ATOM 1167 C C . LEU A 1 146 ? 12.900 9.040 1.504 1.00 92.00 146 LEU A C 1
ATOM 1169 O O . LEU A 1 146 ? 12.970 9.356 2.691 1.00 92.00 146 LEU A O 1
ATOM 1173 N N . ILE A 1 147 ? 12.446 9.868 0.559 1.00 91.94 147 ILE A N 1
ATOM 1174 C CA . ILE A 1 147 ? 11.973 11.230 0.840 1.00 91.94 147 ILE A CA 1
ATOM 1175 C C . ILE A 1 147 ? 10.781 11.179 1.801 1.00 91.94 147 ILE A C 1
ATOM 1177 O O . ILE A 1 147 ? 10.775 11.883 2.809 1.00 91.94 147 ILE A O 1
ATOM 1181 N N . LEU A 1 148 ? 9.803 10.307 1.540 1.00 90.31 148 LEU A N 1
ATOM 1182 C CA . LEU A 1 148 ? 8.623 10.151 2.389 1.00 90.31 148 LEU A CA 1
ATOM 1183 C C . LEU A 1 148 ? 8.997 9.712 3.812 1.00 90.31 148 LEU A C 1
ATOM 1185 O O . LEU A 1 148 ? 8.528 10.301 4.786 1.00 90.31 148 LEU A O 1
ATOM 1189 N N . SER A 1 149 ? 9.869 8.712 3.945 1.00 88.56 149 SER A N 1
ATOM 1190 C CA . SER A 1 149 ? 10.386 8.271 5.243 1.00 88.56 149 SER A CA 1
ATOM 1191 C C . SER A 1 149 ? 11.157 9.377 5.968 1.00 88.56 149 SER A C 1
ATOM 1193 O O . SER A 1 149 ? 10.999 9.529 7.179 1.00 88.56 149 SER A O 1
ATOM 1195 N N . GLY A 1 150 ? 11.948 10.168 5.238 1.00 86.69 150 GLY A N 1
ATOM 1196 C CA . GLY A 1 150 ? 12.666 11.323 5.773 1.00 86.69 150 GLY A CA 1
ATOM 1197 C C . GLY A 1 150 ? 11.720 12.388 6.324 1.00 86.69 150 GLY A C 1
ATOM 1198 O O . GLY A 1 150 ? 11.871 12.796 7.470 1.00 86.69 150 GLY A O 1
ATOM 1199 N N . ILE A 1 151 ? 10.689 12.774 5.564 1.00 86.56 151 ILE A N 1
ATOM 1200 C CA . ILE A 1 151 ? 9.676 13.752 5.999 1.00 86.56 151 ILE A CA 1
ATOM 1201 C C . ILE A 1 151 ? 8.962 13.268 7.266 1.00 86.56 151 ILE A C 1
ATOM 1203 O O . ILE A 1 151 ? 8.826 14.020 8.230 1.00 86.56 151 ILE A O 1
ATOM 1207 N N . LEU A 1 152 ? 8.538 12.002 7.300 1.00 83.00 152 LEU A N 1
ATOM 1208 C CA . LEU A 1 152 ? 7.853 11.425 8.461 1.00 83.00 152 LEU A CA 1
ATOM 1209 C C . LEU A 1 152 ? 8.743 11.378 9.710 1.00 83.00 152 LEU A C 1
ATOM 1211 O O . LEU A 1 152 ? 8.253 11.601 10.818 1.00 83.00 152 LEU A O 1
ATOM 1215 N N . ALA A 1 153 ? 10.037 11.096 9.544 1.00 78.62 153 ALA A N 1
ATOM 1216 C CA . ALA A 1 153 ? 11.004 11.154 10.633 1.00 78.62 153 ALA A CA 1
ATOM 1217 C C . ALA A 1 153 ? 11.213 12.599 11.120 1.00 78.62 153 ALA A C 1
ATOM 1219 O O . ALA A 1 153 ? 11.218 12.837 12.329 1.00 78.62 153 ALA A O 1
ATOM 1220 N N . SER A 1 154 ? 11.288 13.561 10.195 1.00 76.75 154 SER A N 1
ATOM 1221 C CA . SER A 1 154 ? 11.432 14.989 10.499 1.00 76.75 154 SER A CA 1
ATOM 1222 C C . SER A 1 154 ? 10.273 15.558 11.305 1.00 76.75 154 SER A C 1
ATOM 1224 O O . SER A 1 154 ? 10.502 16.247 12.296 1.00 76.75 154 SER A O 1
ATOM 1226 N N . LEU A 1 155 ? 9.033 15.215 10.950 1.00 78.94 155 LEU A N 1
ATOM 1227 C CA . LEU A 1 155 ? 7.847 15.705 11.660 1.00 78.94 155 LEU A CA 1
ATOM 1228 C C . LEU A 1 155 ? 7.758 15.206 13.108 1.00 78.94 155 LEU A C 1
ATOM 1230 O O . LEU A 1 155 ? 7.169 15.875 13.950 1.00 78.94 155 LEU A O 1
ATOM 1234 N N . ARG A 1 156 ? 8.333 14.039 13.417 1.00 68.94 156 ARG A N 1
ATOM 1235 C CA . ARG A 1 156 ? 8.271 13.457 14.766 1.00 68.94 156 ARG A CA 1
ATOM 1236 C C . ARG A 1 156 ? 9.336 13.993 15.717 1.00 68.94 156 ARG A C 1
ATOM 1238 O O . ARG A 1 156 ? 9.160 13.874 16.924 1.00 68.94 156 ARG A O 1
ATOM 1245 N N . GLN A 1 157 ? 10.442 14.533 15.205 1.00 72.06 157 GLN A N 1
ATOM 1246 C CA . GLN A 1 157 ? 11.593 14.892 16.037 1.00 72.06 157 GLN A CA 1
ATOM 1247 C C . GLN A 1 157 ? 12.380 16.094 15.496 1.00 72.06 157 GLN A C 1
ATOM 1249 O O . GLN A 1 157 ? 13.611 16.098 15.477 1.00 72.06 157 GLN A O 1
ATOM 1254 N N . ILE A 1 158 ? 11.662 17.144 15.090 1.00 72.00 158 ILE A N 1
ATOM 1255 C CA . ILE A 1 158 ? 12.238 18.317 14.415 1.00 72.00 158 ILE A CA 1
ATOM 1256 C C . ILE A 1 158 ? 13.395 18.955 15.207 1.00 72.00 158 ILE A C 1
ATOM 1258 O O . ILE A 1 158 ? 14.447 19.246 14.642 1.00 72.00 158 ILE A O 1
ATOM 1262 N N . ASN A 1 159 ? 13.261 19.025 16.537 1.00 69.06 159 ASN A N 1
ATOM 1263 C CA . ASN A 1 159 ? 14.255 19.639 17.422 1.00 69.06 159 ASN A CA 1
ATOM 1264 C C . ASN A 1 159 ? 15.561 18.835 17.531 1.00 69.06 159 ASN A C 1
ATOM 1266 O O . ASN A 1 159 ? 16.621 19.413 17.719 1.00 69.06 159 ASN A O 1
ATOM 1270 N N . THR A 1 160 ? 15.522 17.506 17.396 1.00 63.91 160 THR A N 1
ATOM 1271 C CA . THR A 1 160 ? 16.737 16.668 17.545 1.00 63.91 160 THR A CA 1
ATOM 1272 C C . THR A 1 160 ? 17.492 16.476 16.237 1.00 63.91 160 THR A C 1
ATOM 1274 O O . THR A 1 160 ? 18.703 16.261 16.259 1.00 63.91 160 THR A O 1
ATOM 1277 N N . ILE A 1 161 ? 16.805 16.581 15.099 1.00 68.75 161 ILE A N 1
ATOM 1278 C CA . ILE A 1 161 ? 17.420 16.460 13.772 1.00 68.75 161 ILE A CA 1
ATOM 1279 C C . ILE A 1 161 ? 18.306 17.667 13.474 1.00 68.75 161 ILE A C 1
ATOM 1281 O O . ILE A 1 161 ? 19.404 17.493 12.949 1.00 68.75 161 ILE A O 1
ATOM 1285 N N . PHE A 1 162 ? 17.866 18.866 13.865 1.00 75.44 162 PHE A N 1
ATOM 1286 C CA . PHE A 1 162 ? 18.645 20.086 13.668 1.00 75.44 162 PHE A CA 1
ATOM 1287 C C . PHE A 1 162 ? 19.924 20.103 14.519 1.00 75.44 162 PHE A C 1
ATOM 1289 O O . PHE A 1 162 ? 20.971 20.537 14.054 1.00 75.44 162 PHE A O 1
ATOM 1296 N N . SER A 1 163 ? 19.877 19.556 15.738 1.00 79.38 163 SER A N 1
ATOM 1297 C CA . SER A 1 163 ? 21.046 19.520 16.624 1.00 79.38 163 SER A CA 1
ATOM 1298 C C . SER A 1 163 ? 22.077 18.439 16.268 1.00 79.38 163 SER A C 1
ATOM 1300 O O . SER A 1 163 ? 23.238 18.580 16.645 1.00 79.38 163 SER A O 1
ATOM 1302 N N . ARG A 1 164 ? 21.694 17.338 15.595 1.00 79.62 164 ARG A N 1
ATOM 1303 C CA . ARG A 1 164 ? 22.601 16.212 15.267 1.00 79.62 164 ARG A CA 1
ATOM 1304 C C . ARG A 1 164 ? 22.278 15.565 13.903 1.00 79.62 164 ARG A C 1
ATOM 1306 O O . ARG A 1 164 ? 21.666 14.492 13.861 1.00 79.62 164 ARG A O 1
ATOM 1313 N N . PRO A 1 165 ? 22.738 16.145 12.776 1.00 79.75 165 PRO A N 1
ATOM 1314 C CA . PRO A 1 165 ? 22.379 15.669 11.435 1.00 79.75 165 PRO A CA 1
ATOM 1315 C C . PRO A 1 165 ? 22.972 14.293 11.082 1.00 79.75 165 PRO A C 1
ATOM 1317 O O . PRO A 1 165 ? 22.311 13.489 10.426 1.00 79.75 165 PRO A O 1
ATOM 1320 N N . ALA A 1 166 ? 24.183 13.970 11.550 1.00 81.69 166 ALA A N 1
ATOM 1321 C CA . ALA A 1 166 ? 24.831 12.685 11.255 1.00 81.69 166 ALA A CA 1
ATOM 1322 C C . ALA A 1 166 ? 24.063 11.486 11.849 1.00 81.69 166 ALA A C 1
ATOM 1324 O O . ALA A 1 166 ? 23.852 10.470 11.182 1.00 81.69 166 ALA A O 1
ATOM 1325 N N . GLU A 1 167 ? 23.562 11.631 13.078 1.00 79.62 167 GLU A N 1
ATOM 1326 C CA . GLU A 1 167 ? 22.730 10.616 13.733 1.00 79.62 167 GLU A CA 1
ATOM 1327 C C . GLU A 1 167 ? 21.355 10.483 13.064 1.00 79.62 167 GLU A C 1
ATOM 1329 O O . GLU A 1 167 ? 20.810 9.382 12.966 1.00 79.62 167 GLU A O 1
ATOM 1334 N N . ALA A 1 168 ? 20.803 11.582 12.540 1.00 75.75 168 ALA A N 1
ATOM 1335 C CA . ALA A 1 168 ? 19.562 11.551 11.774 1.00 75.75 168 ALA A CA 1
ATOM 1336 C C . ALA A 1 168 ? 19.722 10.750 10.470 1.00 75.75 168 ALA A C 1
ATOM 1338 O O . ALA A 1 168 ? 18.897 9.881 10.183 1.00 75.75 168 ALA A O 1
ATOM 1339 N N . ILE A 1 169 ? 20.814 10.962 9.726 1.00 80.81 169 ILE A N 1
ATOM 1340 C CA . ILE A 1 169 ? 21.122 10.202 8.503 1.00 80.81 169 ILE A CA 1
ATOM 1341 C C . ILE A 1 169 ? 21.284 8.713 8.826 1.00 80.81 169 ILE A C 1
ATOM 1343 O O . ILE A 1 169 ? 20.654 7.872 8.182 1.00 80.81 169 ILE A O 1
ATOM 1347 N N . LYS A 1 170 ? 22.047 8.374 9.873 1.00 83.69 170 LYS A N 1
ATOM 1348 C CA . LYS A 1 170 ? 22.234 6.984 10.320 1.00 83.69 170 LYS A CA 1
ATOM 1349 C C . LYS A 1 170 ? 20.911 6.316 10.707 1.00 83.69 170 LYS A C 1
ATOM 1351 O O . LYS A 1 170 ? 20.693 5.144 10.406 1.00 83.69 170 LYS A O 1
ATOM 1356 N N . ARG A 1 171 ? 19.989 7.058 11.331 1.00 78.69 171 ARG A N 1
ATOM 1357 C CA . ARG A 1 171 ? 18.638 6.570 11.648 1.00 78.69 171 ARG A CA 1
ATOM 1358 C C . ARG A 1 171 ? 17.791 6.371 10.397 1.00 78.69 171 ARG A C 1
ATOM 1360 O O . ARG A 1 171 ? 17.121 5.342 10.300 1.00 78.69 171 ARG A O 1
ATOM 1367 N N . ILE A 1 172 ? 17.813 7.295 9.439 1.00 79.38 172 ILE A N 1
ATOM 1368 C CA . ILE A 1 172 ? 17.074 7.166 8.170 1.00 79.38 172 ILE A CA 1
ATOM 1369 C C . ILE A 1 172 ? 17.565 5.940 7.384 1.00 79.38 172 ILE A C 1
ATOM 1371 O O . ILE A 1 172 ? 16.750 5.160 6.900 1.00 79.38 172 ILE A O 1
ATOM 1375 N N . LEU A 1 173 ? 18.881 5.714 7.353 1.00 80.56 173 LEU A N 1
ATOM 1376 C CA . LEU A 1 173 ? 19.524 4.551 6.729 1.00 80.56 173 LEU A CA 1
ATOM 1377 C C . LEU A 1 173 ? 19.499 3.278 7.586 1.00 80.56 173 LEU A C 1
ATOM 1379 O O . LEU A 1 173 ? 20.051 2.252 7.189 1.00 80.56 173 LEU A O 1
ATOM 1383 N N . SER A 1 174 ? 18.846 3.293 8.748 1.00 85.50 174 SER A N 1
ATOM 1384 C CA . SER A 1 174 ? 18.689 2.069 9.527 1.00 85.50 174 SER A CA 1
ATOM 1385 C C . SER A 1 174 ? 17.835 1.056 8.759 1.00 85.50 174 SER A C 1
ATOM 1387 O O . SER A 1 174 ? 16.815 1.402 8.159 1.00 85.50 174 SER A O 1
ATOM 1389 N N . LEU A 1 175 ? 18.206 -0.226 8.832 1.00 81.62 175 LEU A N 1
ATOM 1390 C CA . LEU A 1 175 ? 17.506 -1.312 8.131 1.00 81.62 175 LEU A CA 1
ATOM 1391 C C . LEU A 1 175 ? 15.996 -1.333 8.397 1.00 81.62 175 LEU A C 1
ATOM 1393 O O . LEU A 1 175 ? 15.231 -1.749 7.537 1.00 81.62 175 LEU A O 1
ATOM 1397 N N . LYS A 1 176 ? 15.551 -0.877 9.575 1.00 82.94 176 LYS A N 1
ATOM 1398 C CA . LYS A 1 176 ? 14.127 -0.786 9.924 1.00 82.94 176 LYS A CA 1
ATOM 1399 C C . LYS A 1 176 ? 13.404 0.289 9.107 1.00 82.94 176 LYS A C 1
ATOM 1401 O O . LYS A 1 176 ? 12.307 0.031 8.621 1.00 82.94 176 LYS A O 1
ATOM 1406 N N . ASN A 1 177 ? 14.027 1.453 8.932 1.00 84.69 177 ASN A N 1
ATOM 1407 C CA . ASN A 1 177 ? 13.453 2.581 8.199 1.00 84.69 177 ASN A CA 1
ATOM 1408 C C . ASN A 1 177 ? 13.585 2.414 6.680 1.00 84.69 177 ASN A C 1
ATOM 1410 O O . ASN A 1 177 ? 12.722 2.890 5.947 1.00 84.69 177 ASN A O 1
ATOM 1414 N N . LEU A 1 178 ? 14.584 1.654 6.216 1.00 90.31 178 LEU A N 1
ATOM 1415 C CA . LEU A 1 178 ? 14.769 1.317 4.802 1.00 90.31 178 LEU A CA 1
ATOM 1416 C C . LEU A 1 178 ? 13.749 0.309 4.252 1.00 90.31 178 LEU A C 1
ATOM 1418 O O . LEU A 1 178 ? 13.596 0.225 3.035 1.00 90.31 178 LEU A O 1
ATOM 1422 N N . ARG A 1 179 ? 13.005 -0.418 5.100 1.00 92.88 179 ARG A N 1
ATOM 1423 C CA . ARG A 1 179 ? 11.987 -1.382 4.631 1.00 92.88 179 ARG A CA 1
ATOM 1424 C C . ARG A 1 179 ? 10.906 -0.726 3.776 1.00 92.88 179 ARG A C 1
ATOM 1426 O O . ARG A 1 179 ? 10.496 -1.310 2.780 1.00 92.88 179 ARG A O 1
ATOM 1433 N N . LEU A 1 180 ? 10.457 0.475 4.151 1.00 91.56 180 LEU A N 1
ATOM 1434 C CA . LEU A 1 180 ? 9.415 1.190 3.413 1.00 91.56 180 LEU A CA 1
ATOM 1435 C C . LEU A 1 180 ? 9.921 1.680 2.038 1.00 91.56 180 LEU A C 1
ATOM 1437 O O . LEU A 1 180 ? 9.297 1.319 1.041 1.00 91.56 180 LEU A O 1
ATOM 1441 N N . PRO A 1 181 ? 11.054 2.407 1.926 1.00 94.81 181 PRO A N 1
ATOM 1442 C CA . PRO A 1 181 ? 11.654 2.736 0.633 1.00 94.81 181 PRO A CA 1
ATOM 1443 C C . PRO A 1 181 ? 11.909 1.513 -0.246 1.00 94.81 181 PRO A C 1
ATOM 1445 O O . PRO A 1 181 ? 11.600 1.534 -1.436 1.00 94.81 181 PRO A O 1
ATOM 1448 N N . LEU A 1 182 ? 12.423 0.430 0.345 1.00 95.62 182 LEU A N 1
ATOM 1449 C CA . LEU A 1 182 ? 12.707 -0.806 -0.375 1.00 95.62 182 LEU A CA 1
ATOM 1450 C C . LEU A 1 182 ? 11.423 -1.450 -0.916 1.00 95.62 182 LEU A C 1
ATOM 1452 O O . LEU A 1 182 ? 11.409 -1.882 -2.063 1.00 95.62 182 LEU A O 1
ATOM 1456 N N . PHE A 1 183 ? 10.326 -1.435 -0.155 1.00 95.31 183 PHE A N 1
ATOM 1457 C CA . PHE A 1 183 ? 9.009 -1.848 -0.645 1.00 95.31 183 PHE A CA 1
ATOM 1458 C C . PHE A 1 183 ? 8.544 -1.012 -1.847 1.00 95.31 183 PHE A C 1
ATOM 1460 O O . PHE A 1 183 ? 8.187 -1.584 -2.876 1.00 95.31 183 PHE A O 1
ATOM 1467 N N . PHE A 1 184 ? 8.605 0.323 -1.760 1.00 95.19 184 PHE A N 1
ATOM 1468 C CA . PHE A 1 184 ? 8.204 1.205 -2.865 1.00 95.19 184 PHE A CA 1
ATOM 1469 C C . PHE A 1 184 ? 9.055 1.013 -4.125 1.00 95.19 184 PHE A C 1
ATOM 1471 O O . PHE A 1 184 ? 8.513 1.088 -5.224 1.00 95.19 184 PHE A O 1
ATOM 1478 N N . GLY A 1 185 ? 10.359 0.761 -3.985 1.00 96.25 185 GLY A N 1
ATOM 1479 C CA . GLY A 1 185 ? 11.248 0.473 -5.114 1.00 96.25 185 GLY A CA 1
ATOM 1480 C C . GLY A 1 185 ? 11.021 -0.914 -5.721 1.00 96.25 185 GLY A C 1
ATOM 1481 O O . GLY A 1 185 ? 10.981 -1.053 -6.944 1.00 96.25 185 GLY A O 1
ATOM 1482 N N . LEU A 1 186 ? 10.845 -1.943 -4.882 1.00 96.94 186 LEU A N 1
ATOM 1483 C CA . LEU A 1 186 ? 10.664 -3.329 -5.331 1.00 96.94 186 LEU A CA 1
ATOM 1484 C C . LEU A 1 186 ? 9.319 -3.571 -6.014 1.00 96.94 186 LEU A C 1
ATOM 1486 O O . LEU A 1 186 ? 9.229 -4.411 -6.904 1.00 96.94 186 LEU A O 1
ATOM 1490 N N . LEU A 1 187 ? 8.274 -2.851 -5.613 1.00 96.19 187 LEU A N 1
ATOM 1491 C CA . LEU A 1 187 ? 6.932 -3.015 -6.160 1.00 96.19 187 LEU A CA 1
ATOM 1492 C C . LEU A 1 187 ? 6.888 -2.862 -7.702 1.00 96.19 187 LEU A C 1
ATOM 1494 O O . LEU A 1 187 ? 6.550 -3.834 -8.383 1.00 96.19 187 LEU A O 1
ATOM 1498 N N . PRO A 1 188 ? 7.274 -1.720 -8.308 1.00 95.75 188 PRO A N 1
ATOM 1499 C CA . PRO A 1 188 ? 7.298 -1.588 -9.763 1.00 95.75 188 PRO A CA 1
ATOM 1500 C C . PRO A 1 188 ? 8.424 -2.409 -10.406 1.00 95.75 188 PRO A C 1
ATOM 1502 O O . PRO A 1 188 ? 8.264 -2.876 -11.532 1.00 95.75 188 PRO A O 1
ATOM 1505 N N . SER A 1 189 ? 9.559 -2.617 -9.727 1.00 96.06 189 SER A N 1
ATOM 1506 C CA . SER A 1 189 ? 10.687 -3.342 -10.320 1.00 96.06 189 SER A CA 1
ATOM 1507 C C . SER A 1 189 ? 10.374 -4.826 -10.511 1.00 96.06 189 SER A C 1
ATOM 1509 O O . SER A 1 189 ? 10.640 -5.355 -11.585 1.00 96.06 189 SER A O 1
ATOM 1511 N N . LEU A 1 190 ? 9.729 -5.480 -9.538 1.00 96.88 190 LEU A N 1
ATOM 1512 C CA . LEU A 1 190 ? 9.280 -6.872 -9.644 1.00 96.88 190 LEU A CA 1
ATOM 1513 C C . LEU A 1 190 ? 8.161 -7.034 -10.673 1.00 96.88 190 LEU A C 1
ATOM 1515 O O . LEU A 1 190 ? 8.153 -8.017 -11.416 1.00 96.88 190 LEU A O 1
ATOM 1519 N N . TYR A 1 191 ? 7.246 -6.063 -10.767 1.00 95.88 191 TYR A N 1
ATOM 1520 C CA . TYR A 1 191 ? 6.245 -6.033 -11.835 1.00 95.88 191 TYR A CA 1
ATOM 1521 C C . TYR A 1 191 ? 6.917 -6.019 -13.217 1.00 95.88 191 TYR A C 1
ATOM 1523 O O . TYR A 1 191 ? 6.620 -6.856 -14.065 1.00 95.88 191 TYR A O 1
ATOM 1531 N N . ARG A 1 192 ? 7.876 -5.109 -13.437 1.00 93.38 192 ARG A N 1
ATOM 1532 C CA . ARG A 1 192 ? 8.591 -4.995 -14.717 1.00 93.38 192 ARG A CA 1
ATOM 1533 C C . ARG A 1 192 ? 9.492 -6.191 -14.998 1.00 93.38 192 ARG A C 1
ATOM 1535 O O . ARG A 1 192 ? 9.501 -6.680 -16.122 1.00 93.38 192 ARG A O 1
ATOM 1542 N N . ALA A 1 193 ? 10.199 -6.695 -13.992 1.00 94.81 193 ALA A N 1
ATOM 1543 C CA . ALA A 1 193 ? 11.052 -7.867 -14.125 1.00 94.81 193 ALA A CA 1
ATOM 1544 C C . ALA A 1 193 ? 10.242 -9.097 -14.542 1.00 94.81 193 ALA A C 1
ATOM 1546 O O . ALA A 1 193 ? 10.584 -9.741 -15.529 1.00 94.81 193 ALA A O 1
ATOM 1547 N N . SER A 1 194 ? 9.134 -9.374 -13.850 1.00 94.81 194 SER A N 1
ATOM 1548 C CA . SER A 1 194 ? 8.259 -10.501 -14.185 1.00 94.81 194 SER A CA 1
ATOM 1549 C C . SER A 1 194 ? 7.578 -10.328 -15.544 1.00 94.81 194 SER A C 1
ATOM 1551 O O . SER A 1 194 ? 7.502 -11.289 -16.300 1.00 94.81 194 SER A O 1
ATOM 1553 N N . LEU A 1 195 ? 7.137 -9.119 -15.905 1.00 92.69 195 LEU A N 1
ATOM 1554 C CA . LEU A 1 195 ? 6.514 -8.867 -17.208 1.00 92.69 195 LEU A CA 1
ATOM 1555 C C . LEU A 1 195 ? 7.498 -9.051 -18.366 1.00 92.69 195 LEU A C 1
ATOM 1557 O O . LEU A 1 195 ? 7.198 -9.761 -19.325 1.00 92.69 195 LEU A O 1
ATOM 1561 N N . CYS A 1 196 ? 8.688 -8.454 -18.269 1.00 91.44 196 CYS A N 1
ATOM 1562 C CA . CYS A 1 196 ? 9.732 -8.611 -19.279 1.00 91.44 196 CYS A CA 1
ATOM 1563 C C . CYS A 1 196 ? 10.222 -10.061 -19.363 1.00 91.44 196 CYS A C 1
ATOM 1565 O O . CYS A 1 196 ? 10.531 -10.529 -20.454 1.00 91.44 196 CYS A O 1
ATOM 1567 N N . PHE A 1 197 ? 10.271 -10.776 -18.235 1.00 92.06 197 PHE A N 1
ATOM 1568 C CA . PHE A 1 197 ? 10.588 -12.201 -18.202 1.00 92.06 197 PHE A CA 1
ATOM 1569 C C . PHE A 1 197 ? 9.530 -13.014 -18.957 1.00 92.06 197 PHE A C 1
ATOM 1571 O O . PHE A 1 197 ? 9.871 -13.724 -19.899 1.00 92.06 197 PHE A O 1
ATOM 1578 N N . ILE A 1 198 ? 8.244 -12.845 -18.633 1.00 91.62 198 ILE A N 1
ATOM 1579 C CA . ILE A 1 198 ? 7.156 -13.569 -19.306 1.00 91.62 198 ILE A CA 1
ATOM 1580 C C . ILE A 1 198 ? 7.160 -13.275 -20.813 1.00 91.62 198 ILE A C 1
ATOM 1582 O O . ILE A 1 198 ? 7.133 -14.200 -21.621 1.00 91.62 198 ILE A O 1
ATOM 1586 N N . ASN A 1 199 ? 7.292 -12.005 -21.201 1.00 89.88 199 ASN A N 1
ATOM 1587 C CA . ASN A 1 199 ? 7.340 -11.594 -22.606 1.00 89.88 199 ASN A CA 1
ATOM 1588 C C . ASN A 1 199 ? 8.596 -12.079 -23.349 1.00 89.88 199 ASN A C 1
ATOM 1590 O O . ASN A 1 199 ? 8.608 -12.078 -24.576 1.00 89.88 199 ASN A O 1
ATOM 1594 N N . ARG A 1 200 ? 9.678 -12.438 -22.650 1.00 88.81 200 ARG A N 1
ATOM 1595 C CA . ARG A 1 200 ? 10.899 -12.965 -23.276 1.00 88.81 200 ARG A CA 1
ATOM 1596 C C . ARG A 1 200 ? 10.854 -14.479 -23.449 1.00 88.81 200 ARG A C 1
ATOM 1598 O O . ARG A 1 200 ? 11.340 -14.963 -24.459 1.00 88.81 200 ARG A O 1
ATOM 1605 N N . TYR A 1 201 ? 10.299 -15.202 -22.477 1.00 87.44 201 TYR A N 1
ATOM 1606 C CA . TYR A 1 201 ? 10.295 -16.668 -22.484 1.00 87.44 201 TYR A CA 1
ATOM 1607 C C . TYR A 1 201 ? 9.075 -17.269 -23.177 1.00 87.44 201 TYR A C 1
ATOM 1609 O O . TYR A 1 201 ? 9.213 -18.254 -23.892 1.00 87.44 201 TYR A O 1
ATOM 1617 N N . PHE A 1 202 ? 7.886 -16.693 -22.988 1.00 83.38 202 PHE A N 1
ATOM 1618 C CA . PHE A 1 202 ? 6.660 -17.275 -23.537 1.00 83.38 202 PHE A CA 1
ATOM 1619 C C . PHE A 1 202 ? 6.346 -16.804 -24.959 1.00 83.38 202 PHE A C 1
ATOM 1621 O O . PHE A 1 202 ? 5.441 -17.358 -25.567 1.00 83.38 202 PHE A O 1
ATOM 1628 N N . CYS A 1 203 ? 7.062 -15.798 -25.484 1.00 70.00 203 CYS A N 1
ATOM 1629 C CA . CYS A 1 203 ? 6.956 -15.281 -26.859 1.00 70.00 203 CYS A CA 1
ATOM 1630 C C . CYS A 1 203 ? 5.524 -15.014 -27.380 1.00 70.00 203 CYS A C 1
ATOM 1632 O O . CYS A 1 203 ? 5.322 -14.845 -28.579 1.00 70.00 203 CYS A O 1
ATOM 1634 N N . CYS A 1 204 ? 4.547 -14.890 -26.479 1.00 71.00 204 CYS A N 1
ATOM 1635 C CA . CYS A 1 204 ? 3.142 -14.659 -26.784 1.00 71.00 204 CYS A CA 1
ATOM 1636 C C . CYS A 1 204 ? 2.640 -13.466 -25.975 1.00 71.00 204 CYS A C 1
ATOM 1638 O O . CYS A 1 204 ? 2.784 -13.403 -24.748 1.00 71.00 204 CYS A O 1
ATOM 1640 N N . LYS A 1 205 ? 2.029 -12.502 -26.668 1.00 73.88 205 LYS A N 1
ATOM 1641 C CA . LYS A 1 205 ? 1.378 -11.363 -26.025 1.00 73.88 205 LYS A CA 1
ATOM 1642 C C . LYS A 1 205 ? 0.022 -11.810 -25.485 1.00 73.88 205 LYS A C 1
ATOM 1644 O O . LYS A 1 205 ? -0.986 -11.710 -26.173 1.00 73.88 205 LYS A O 1
ATOM 1649 N N . ASN A 1 206 ? 0.014 -12.290 -24.246 1.00 81.75 206 ASN A N 1
ATOM 1650 C CA . ASN A 1 206 ? -1.209 -12.701 -23.568 1.00 81.75 206 ASN A CA 1
ATOM 1651 C C . ASN A 1 206 ? -1.752 -11.566 -22.695 1.00 81.75 206 ASN A C 1
ATOM 1653 O O . ASN A 1 206 ? -1.005 -10.893 -21.979 1.00 81.75 206 ASN A O 1
ATOM 1657 N N . ASP A 1 207 ? -3.076 -11.414 -22.667 1.00 84.94 207 ASP A N 1
ATOM 1658 C CA . ASP A 1 207 ? -3.737 -10.449 -21.783 1.00 84.94 207 ASP A CA 1
ATOM 1659 C C . ASP A 1 207 ? -3.526 -10.770 -20.297 1.00 84.94 207 ASP A C 1
ATOM 1661 O O . ASP A 1 207 ? -3.572 -9.870 -19.455 1.00 84.94 207 ASP A O 1
ATOM 1665 N N . PHE A 1 208 ? -3.222 -12.029 -19.978 1.00 88.81 208 PHE A N 1
ATOM 1666 C CA . PHE A 1 208 ? -2.942 -12.490 -18.622 1.00 88.81 208 PHE A CA 1
ATOM 1667 C C . PH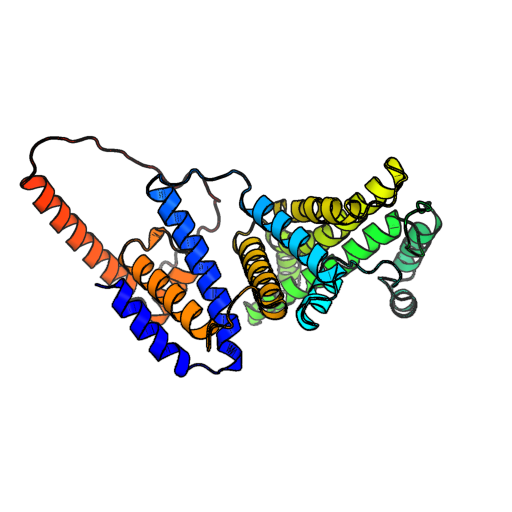E A 1 208 ? -1.528 -12.167 -18.130 1.00 88.81 208 PHE A C 1
ATOM 1669 O O . PHE A 1 208 ? -1.343 -12.073 -16.917 1.00 88.81 208 PHE A O 1
ATOM 1676 N N . SER A 1 209 ? -0.542 -11.950 -19.014 1.00 91.56 209 SER A N 1
ATOM 1677 C CA . SER A 1 209 ? 0.854 -11.731 -18.591 1.00 91.56 209 SER A CA 1
ATOM 1678 C C . SER A 1 209 ? 0.966 -10.594 -17.567 1.00 91.56 209 SER A C 1
ATOM 1680 O O . SER A 1 209 ? 1.550 -10.803 -16.506 1.00 91.56 209 SER A O 1
ATOM 1682 N N . PRO A 1 210 ? 0.316 -9.432 -17.772 1.00 92.88 210 PRO A N 1
ATOM 1683 C CA . PRO A 1 210 ? 0.424 -8.324 -16.823 1.00 92.88 210 PRO A CA 1
ATOM 1684 C C . PRO A 1 210 ? -0.335 -8.573 -15.517 1.00 92.88 210 PRO A C 1
ATOM 1686 O O . PRO A 1 210 ? 0.071 -8.058 -14.479 1.00 92.88 210 PRO A O 1
ATOM 1689 N N . ALA A 1 211 ? -1.387 -9.399 -15.534 1.00 94.44 211 ALA A N 1
ATOM 1690 C CA . ALA A 1 211 ? -2.065 -9.842 -14.317 1.00 94.44 211 ALA A CA 1
ATOM 1691 C C . ALA A 1 211 ? -1.151 -10.743 -13.468 1.00 94.44 211 ALA A C 1
ATOM 1693 O O . ALA A 1 211 ? -1.005 -10.517 -12.269 1.00 94.44 211 ALA A O 1
ATOM 1694 N N . VAL A 1 212 ? -0.460 -11.701 -14.090 1.00 95.12 212 VAL A N 1
ATOM 1695 C CA . VAL A 1 212 ? 0.518 -12.557 -13.397 1.00 95.12 212 VAL A CA 1
ATOM 1696 C C . VAL A 1 212 ? 1.679 -11.723 -12.848 1.00 95.12 212 VAL A C 1
ATOM 1698 O O . VAL A 1 212 ? 2.060 -11.879 -11.688 1.00 95.12 212 VAL A O 1
ATOM 1701 N N . SER A 1 213 ? 2.193 -10.768 -13.627 1.00 94.81 213 SER A N 1
ATOM 1702 C CA . SER A 1 213 ? 3.240 -9.844 -13.175 1.00 94.81 213 SER A CA 1
ATOM 1703 C C . SER A 1 213 ? 2.796 -8.962 -12.007 1.00 94.81 213 SER A C 1
ATOM 1705 O O . SER A 1 213 ? 3.567 -8.709 -11.080 1.00 94.81 213 SER A O 1
ATOM 1707 N N . ALA A 1 214 ? 1.543 -8.501 -12.017 1.00 95.25 214 ALA A N 1
ATOM 1708 C CA . ALA A 1 214 ? 0.945 -7.760 -10.911 1.00 95.25 214 ALA A CA 1
ATOM 1709 C C . ALA A 1 214 ? 0.860 -8.610 -9.637 1.00 95.25 214 ALA A C 1
ATOM 1711 O O . ALA A 1 214 ? 1.263 -8.145 -8.568 1.00 95.25 214 ALA A O 1
ATOM 1712 N N . ALA A 1 215 ? 0.431 -9.868 -9.746 1.00 96.38 215 ALA A N 1
ATOM 1713 C CA . ALA A 1 215 ? 0.455 -10.789 -8.616 1.00 96.38 215 ALA A CA 1
ATOM 1714 C C . ALA A 1 215 ? 1.887 -10.986 -8.085 1.00 96.38 215 ALA A C 1
ATOM 1716 O O . ALA A 1 215 ? 2.118 -10.844 -6.887 1.00 96.38 215 ALA A O 1
ATOM 1717 N N . PHE A 1 216 ? 2.870 -11.199 -8.967 1.00 96.62 216 PHE A N 1
ATOM 1718 C CA . PHE A 1 216 ? 4.270 -11.395 -8.575 1.00 96.62 216 PHE A CA 1
ATOM 1719 C C . PHE A 1 216 ? 4.888 -10.160 -7.903 1.00 96.62 216 PHE A C 1
ATOM 1721 O O . PHE A 1 216 ? 5.634 -10.277 -6.932 1.00 96.62 216 PHE A O 1
ATOM 1728 N N . SER A 1 217 ? 4.524 -8.956 -8.354 1.00 96.38 217 SER A N 1
ATOM 1729 C CA . SER A 1 217 ? 4.988 -7.699 -7.751 1.00 96.38 217 SER A CA 1
ATOM 1730 C C . SER A 1 217 ? 4.625 -7.557 -6.272 1.00 96.38 217 SER A C 1
ATOM 1732 O O . SER A 1 217 ? 5.337 -6.898 -5.508 1.00 96.38 217 SER A O 1
ATOM 1734 N N . SER A 1 218 ? 3.563 -8.241 -5.841 1.00 95.81 218 SER A N 1
ATOM 1735 C CA . SER A 1 218 ? 3.102 -8.248 -4.454 1.00 95.81 218 SER A CA 1
ATOM 1736 C C . SER A 1 218 ? 4.118 -8.869 -3.498 1.00 95.81 218 SER A C 1
ATOM 1738 O O . SER A 1 218 ? 4.104 -8.541 -2.315 1.00 95.81 218 SER A O 1
ATOM 1740 N N . LEU A 1 219 ? 5.060 -9.682 -3.999 1.00 96.12 219 LEU A N 1
ATOM 1741 C CA . LEU A 1 219 ? 6.148 -10.267 -3.210 1.00 96.12 219 LEU A CA 1
ATOM 1742 C C . LEU A 1 219 ? 7.028 -9.202 -2.528 1.00 96.12 219 LEU A C 1
ATOM 1744 O O . LEU A 1 219 ? 7.610 -9.463 -1.476 1.00 96.12 219 LEU A O 1
ATOM 1748 N N . SER A 1 220 ? 7.050 -7.973 -3.059 1.00 95.62 220 SER A N 1
ATOM 1749 C CA . SER A 1 220 ? 7.646 -6.798 -2.403 1.00 95.62 220 SER A CA 1
ATOM 1750 C C . SER A 1 220 ? 7.142 -6.583 -0.969 1.00 95.62 220 SER A C 1
ATOM 1752 O O . SER A 1 220 ? 7.899 -6.121 -0.114 1.00 95.62 220 SER A O 1
ATOM 1754 N N . LEU A 1 221 ? 5.898 -6.970 -0.663 1.00 94.44 221 LEU A N 1
ATOM 1755 C CA . LEU A 1 221 ? 5.296 -6.854 0.667 1.00 94.44 221 LEU A CA 1
ATOM 1756 C C . LEU A 1 221 ? 6.022 -7.702 1.726 1.00 94.44 221 LEU A C 1
ATOM 1758 O O . LEU A 1 221 ? 5.950 -7.387 2.911 1.00 94.44 221 LEU A O 1
ATOM 1762 N N . LEU A 1 222 ? 6.772 -8.738 1.333 1.00 93.25 222 LEU A N 1
ATOM 1763 C CA . LEU A 1 222 ? 7.582 -9.514 2.280 1.00 93.25 222 LEU A CA 1
ATOM 1764 C C . LEU A 1 222 ? 8.673 -8.660 2.943 1.00 93.25 222 LEU A C 1
ATOM 1766 O O . LEU A 1 222 ? 9.038 -8.910 4.091 1.00 93.25 222 LEU A O 1
ATOM 1770 N N . VAL A 1 223 ? 9.149 -7.616 2.258 1.00 92.44 223 VAL A N 1
ATOM 1771 C CA . VAL A 1 223 ? 10.128 -6.667 2.802 1.00 92.44 223 VAL A CA 1
ATOM 1772 C C . VAL A 1 223 ? 9.486 -5.705 3.802 1.00 92.44 223 VAL A C 1
ATOM 1774 O O . VAL A 1 223 ? 10.065 -5.416 4.854 1.00 92.44 223 VAL A O 1
ATOM 1777 N N . PHE A 1 224 ? 8.277 -5.224 3.501 1.00 89.50 224 PHE A N 1
ATOM 1778 C CA . PHE A 1 224 ? 7.493 -4.357 4.380 1.00 89.50 224 PHE A CA 1
ATOM 1779 C C . PHE A 1 224 ? 6.174 -5.028 4.767 1.00 89.50 224 PHE A C 1
ATOM 1781 O O . PHE A 1 224 ? 5.088 -4.686 4.293 1.00 89.50 224 PHE A O 1
ATOM 1788 N N . ARG A 1 225 ? 6.289 -6.003 5.668 1.00 87.31 225 ARG A N 1
ATOM 1789 C CA . ARG A 1 225 ? 5.158 -6.766 6.190 1.00 87.31 225 ARG A CA 1
ATOM 1790 C C . ARG A 1 225 ? 4.245 -5.854 7.014 1.00 87.31 225 ARG A C 1
ATOM 1792 O O . ARG A 1 225 ? 4.568 -5.504 8.149 1.00 87.31 225 ARG A O 1
ATOM 1799 N N . SER A 1 226 ? 3.102 -5.465 6.453 1.00 86.62 226 SER A N 1
ATOM 1800 C CA . SER A 1 226 ? 2.071 -4.708 7.167 1.00 86.62 226 SER A CA 1
ATOM 1801 C C . SER A 1 226 ? 0.682 -5.172 6.746 1.00 86.62 226 SER A C 1
ATOM 1803 O O . SER A 1 226 ? 0.431 -5.354 5.562 1.00 86.62 226 SER A O 1
ATOM 1805 N N . VAL A 1 227 ? -0.234 -5.332 7.704 1.00 86.44 227 VAL A N 1
ATOM 1806 C CA . VAL A 1 227 ? -1.627 -5.739 7.425 1.00 86.44 227 VAL A CA 1
ATOM 1807 C C . VAL A 1 227 ? -2.443 -4.572 6.855 1.00 86.44 227 VAL A C 1
ATOM 1809 O O . VAL A 1 227 ? -3.349 -4.767 6.051 1.00 86.44 227 VAL A O 1
ATOM 1812 N N . SER A 1 228 ? -2.086 -3.333 7.215 1.00 87.25 228 SER A N 1
ATOM 1813 C CA . SER A 1 228 ? -2.815 -2.127 6.797 1.00 87.25 228 SER A CA 1
ATOM 1814 C C . SER A 1 228 ? -2.829 -1.913 5.288 1.00 87.25 228 SER A C 1
ATOM 1816 O O . SER A 1 228 ? -3.860 -1.528 4.750 1.00 87.25 228 SER A O 1
ATOM 1818 N N . ILE A 1 229 ? -1.684 -2.091 4.616 1.00 90.88 229 ILE A N 1
ATOM 1819 C CA . ILE A 1 229 ? -1.551 -1.761 3.190 1.00 90.88 229 ILE A CA 1
ATOM 1820 C C . ILE A 1 229 ? -2.393 -2.719 2.331 1.00 90.88 229 ILE A C 1
ATOM 1822 O O . ILE A 1 229 ? -3.230 -2.223 1.576 1.00 90.88 229 ILE A O 1
ATOM 1826 N N . PRO A 1 230 ? -2.258 -4.054 2.464 1.00 93.56 230 PRO A N 1
ATOM 1827 C CA . PRO A 1 230 ? -3.092 -5.014 1.747 1.00 93.56 230 PRO A CA 1
ATOM 1828 C C . PRO A 1 230 ? -4.575 -4.784 1.961 1.00 93.56 230 PRO A C 1
ATOM 1830 O O . PRO A 1 230 ? -5.333 -4.766 0.999 1.00 93.56 230 PRO A O 1
ATOM 1833 N N . LEU A 1 231 ? -4.976 -4.559 3.213 1.00 92.25 231 LEU A N 1
ATOM 1834 C CA . LEU A 1 231 ? -6.376 -4.399 3.570 1.00 92.25 231 LEU A CA 1
ATOM 1835 C C . LEU A 1 231 ? -6.958 -3.099 3.005 1.00 92.25 231 LEU A C 1
ATOM 1837 O O . LEU A 1 231 ? -8.046 -3.108 2.438 1.00 92.25 231 LEU A O 1
ATOM 1841 N N . TYR A 1 232 ? -6.198 -2.001 3.058 1.00 91.06 232 TYR A N 1
ATOM 1842 C CA . TYR A 1 232 ? -6.602 -0.740 2.439 1.00 91.06 232 TYR A CA 1
ATOM 1843 C C . TYR A 1 232 ? -6.787 -0.883 0.925 1.00 91.06 232 TYR A C 1
ATOM 1845 O O . TYR A 1 232 ? -7.791 -0.435 0.370 1.00 91.06 232 TYR A O 1
ATOM 1853 N N . VAL A 1 233 ? -5.829 -1.520 0.248 1.00 93.81 233 VAL A N 1
ATOM 1854 C CA . VAL A 1 233 ? -5.886 -1.739 -1.202 1.00 93.81 233 VAL A CA 1
ATOM 1855 C C . VAL A 1 233 ? -7.023 -2.693 -1.568 1.00 93.81 233 VAL A C 1
ATOM 1857 O O . VAL A 1 233 ? -7.713 -2.462 -2.560 1.00 93.81 233 VAL A O 1
ATOM 1860 N N . PHE A 1 234 ? -7.290 -3.697 -0.736 1.00 95.56 234 PHE A N 1
ATOM 1861 C CA . PHE A 1 234 ? -8.436 -4.589 -0.868 1.00 95.56 234 PHE A CA 1
ATOM 1862 C C . PHE A 1 234 ? -9.761 -3.837 -0.797 1.00 95.56 234 PHE A C 1
ATOM 1864 O O . PHE A 1 234 ? -10.541 -3.896 -1.745 1.00 95.56 234 PHE A O 1
ATOM 1871 N N . TRP A 1 235 ? -9.994 -3.049 0.253 1.00 93.38 235 TRP A N 1
ATOM 1872 C CA . TRP A 1 235 ? -11.232 -2.280 0.379 1.00 93.38 235 TRP A CA 1
ATOM 1873 C C . TRP A 1 235 ? -11.390 -1.229 -0.723 1.00 93.38 235 TRP A C 1
ATOM 1875 O O . TRP A 1 235 ? -12.497 -1.030 -1.222 1.00 93.38 235 TRP A O 1
ATOM 1885 N N . LYS A 1 236 ? -10.292 -0.619 -1.189 1.00 91.25 236 LYS A N 1
ATOM 1886 C CA . LYS A 1 236 ? -10.324 0.233 -2.388 1.00 91.25 236 LYS A CA 1
ATOM 1887 C C . LYS A 1 236 ? -10.676 -0.533 -3.657 1.00 91.25 236 LYS A C 1
ATOM 1889 O O . LYS A 1 236 ? -11.383 0.001 -4.508 1.00 91.25 236 LYS A O 1
ATOM 1894 N N . THR A 1 237 ? -10.229 -1.776 -3.784 1.00 94.81 237 THR A N 1
ATOM 1895 C CA . THR A 1 237 ? -10.621 -2.644 -4.898 1.00 94.81 237 THR A CA 1
ATOM 1896 C C . THR A 1 237 ? -12.115 -2.949 -4.821 1.00 94.81 237 THR A C 1
ATOM 1898 O O . THR A 1 237 ? -12.822 -2.734 -5.801 1.00 94.81 237 THR A O 1
ATOM 1901 N N . VAL A 1 238 ? -12.624 -3.341 -3.650 1.00 94.12 238 VAL A N 1
ATOM 1902 C CA . VAL A 1 238 ? -14.060 -3.576 -3.422 1.00 94.12 238 VAL A CA 1
ATOM 1903 C C . VAL A 1 238 ? -14.891 -2.340 -3.781 1.00 94.12 238 VAL A C 1
ATOM 1905 O O . VAL A 1 238 ? -15.877 -2.467 -4.501 1.00 94.12 238 VAL A O 1
ATOM 1908 N N . GLU A 1 239 ? -14.468 -1.143 -3.364 1.00 91.69 239 GLU A N 1
ATOM 1909 C CA . GLU A 1 239 ? -15.136 0.120 -3.707 1.00 91.69 239 GLU A CA 1
ATOM 1910 C C . GLU A 1 239 ? -15.209 0.343 -5.228 1.00 91.69 239 GLU A C 1
ATOM 1912 O O . GLU A 1 239 ? -16.282 0.628 -5.760 1.00 91.69 239 GLU A O 1
ATOM 1917 N N . VAL A 1 240 ? -14.094 0.169 -5.951 1.00 92.38 240 VAL A N 1
ATOM 1918 C CA . VAL A 1 240 ? -14.049 0.332 -7.417 1.00 92.38 240 VAL A CA 1
ATOM 1919 C C . VAL A 1 240 ? -14.962 -0.677 -8.118 1.00 92.38 240 VAL A C 1
ATOM 1921 O O . VAL A 1 240 ? -15.678 -0.313 -9.052 1.00 92.38 240 VAL A O 1
ATOM 1924 N N . TYR A 1 241 ? -14.974 -1.936 -7.675 1.00 94.06 241 TYR A N 1
ATOM 1925 C CA . TYR A 1 241 ? -15.859 -2.951 -8.247 1.00 94.06 241 TYR A CA 1
ATOM 1926 C C . TYR A 1 241 ? -17.328 -2.657 -7.947 1.00 94.06 241 TYR A C 1
ATOM 1928 O O . TYR A 1 241 ? -18.142 -2.712 -8.865 1.00 94.06 241 TYR A O 1
ATOM 1936 N N . TYR A 1 242 ? -17.665 -2.280 -6.713 1.00 92.06 242 TYR A N 1
ATOM 1937 C CA . TYR A 1 242 ? -19.021 -1.902 -6.314 1.00 92.06 242 TYR A CA 1
ATOM 1938 C C . TYR A 1 242 ? -19.566 -0.747 -7.163 1.00 92.06 242 TYR A C 1
ATOM 1940 O O . TYR A 1 242 ? -20.651 -0.855 -7.735 1.00 92.06 242 TYR A O 1
ATOM 1948 N N . LEU A 1 243 ? -18.784 0.326 -7.331 1.00 90.00 243 LEU A N 1
ATOM 1949 C CA . LEU A 1 243 ? -19.160 1.448 -8.196 1.00 90.00 243 LEU A CA 1
ATOM 1950 C C . LEU A 1 243 ? -19.293 1.019 -9.664 1.00 90.00 243 LEU A C 1
ATOM 1952 O O . LEU A 1 243 ? -20.219 1.452 -10.350 1.00 90.00 243 LEU A O 1
ATOM 1956 N N . GLY A 1 244 ? -18.415 0.129 -10.134 1.00 90.81 244 GLY A N 1
ATOM 1957 C CA . GLY A 1 244 ? -18.505 -0.454 -11.471 1.00 90.81 244 GLY A CA 1
ATOM 1958 C C . GLY A 1 244 ? -19.776 -1.284 -11.689 1.00 90.81 244 GLY A C 1
ATOM 1959 O O . GLY A 1 244 ? -20.365 -1.223 -12.766 1.00 90.81 244 GLY A O 1
ATOM 1960 N N . PHE A 1 245 ? -20.230 -2.034 -10.682 1.00 92.50 245 PHE A N 1
ATOM 1961 C CA . PHE A 1 245 ? -21.476 -2.805 -10.743 1.00 92.50 245 PHE A CA 1
ATOM 1962 C C . PHE A 1 245 ? -22.721 -1.917 -10.703 1.00 92.50 245 PHE A C 1
ATOM 1964 O O . PHE A 1 245 ? -23.666 -2.188 -11.443 1.00 92.50 245 PHE A O 1
ATOM 1971 N N . ILE A 1 246 ? -22.705 -0.831 -9.922 1.00 92.19 246 ILE A N 1
ATOM 1972 C CA . ILE A 1 246 ? -23.767 0.187 -9.958 1.00 92.19 246 ILE A CA 1
ATOM 1973 C C . ILE A 1 246 ? -23.860 0.809 -11.353 1.00 92.19 246 ILE A C 1
ATOM 1975 O O . ILE A 1 246 ? -24.955 0.935 -11.891 1.00 92.19 246 ILE A O 1
ATOM 1979 N N . GLY A 1 247 ? -22.723 1.159 -11.965 1.00 88.56 247 GLY A N 1
ATOM 1980 C CA . GLY A 1 247 ? -22.695 1.746 -13.310 1.00 88.56 247 GLY A CA 1
ATOM 1981 C C . GLY A 1 247 ? -23.281 0.837 -14.396 1.00 88.56 247 GLY A C 1
ATOM 1982 O O . GLY A 1 247 ? -23.763 1.329 -15.409 1.00 88.56 247 GLY A O 1
ATOM 1983 N N . LYS A 1 248 ? -23.280 -0.482 -14.171 1.00 91.88 248 LYS A N 1
ATOM 1984 C CA . LYS A 1 248 ? -23.891 -1.485 -15.055 1.00 91.88 248 LYS A CA 1
ATOM 1985 C C . LYS A 1 248 ? -25.336 -1.849 -14.680 1.00 91.88 248 LYS A C 1
ATOM 1987 O O . LYS A 1 248 ? -25.930 -2.676 -15.357 1.00 91.88 248 LYS A O 1
ATOM 1992 N N . GLY A 1 249 ? -25.884 -1.283 -13.603 1.00 91.75 249 GLY A N 1
ATOM 1993 C CA . GLY A 1 249 ? -27.249 -1.555 -13.141 1.00 91.75 249 GLY A CA 1
ATOM 1994 C C . GLY A 1 249 ? -27.435 -2.845 -12.332 1.00 91.75 249 GLY A C 1
ATOM 1995 O O . GLY A 1 249 ? -28.566 -3.180 -12.005 1.00 91.75 249 GLY A O 1
ATOM 1996 N N . TYR A 1 250 ? -26.362 -3.559 -11.968 1.00 94.19 250 TYR A N 1
ATOM 1997 C CA . TYR A 1 250 ? -26.471 -4.811 -11.198 1.00 94.19 250 TYR A CA 1
ATOM 1998 C C . TYR A 1 250 ? -26.727 -4.594 -9.702 1.00 94.19 250 TYR A C 1
ATOM 2000 O O . TYR A 1 250 ? -27.296 -5.462 -9.047 1.00 94.19 250 TYR A O 1
ATOM 2008 N N . LEU A 1 251 ? -26.271 -3.468 -9.142 1.00 92.50 251 LEU A N 1
ATOM 2009 C CA . LEU A 1 251 ? -26.395 -3.163 -7.714 1.00 92.50 251 LEU A CA 1
ATOM 2010 C C . LEU A 1 251 ? -27.096 -1.815 -7.492 1.00 92.50 251 LEU A C 1
ATOM 2012 O O . LEU A 1 251 ? -26.818 -0.858 -8.222 1.00 92.50 251 LEU A O 1
ATOM 2016 N N . PRO A 1 252 ? -27.957 -1.696 -6.464 1.00 91.12 252 PRO A N 1
ATOM 2017 C CA . PRO A 1 252 ? -28.608 -0.438 -6.131 1.00 91.12 252 PRO A CA 1
ATOM 2018 C C . PRO A 1 252 ? -27.628 0.547 -5.484 1.00 91.12 252 PRO A C 1
ATOM 2020 O O . PRO A 1 252 ? -26.801 0.189 -4.644 1.00 91.12 252 PRO A O 1
ATOM 2023 N N . L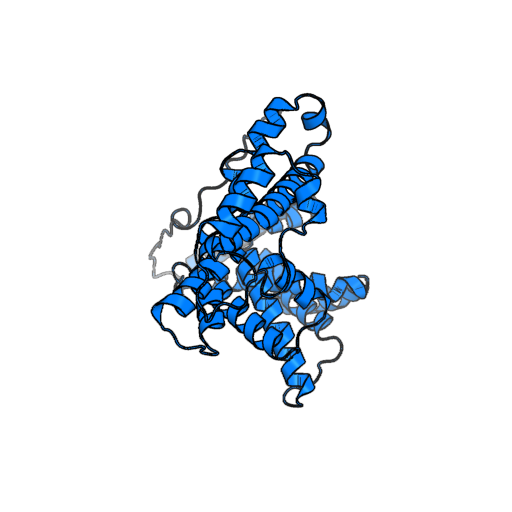YS A 1 253 ? -27.758 1.834 -5.821 1.00 88.81 253 LYS A N 1
ATOM 2024 C CA . LYS A 1 253 ? -26.983 2.902 -5.180 1.00 88.81 253 LYS A CA 1
ATOM 2025 C C . LYS A 1 253 ? -27.538 3.194 -3.785 1.00 88.81 253 LYS A C 1
ATOM 2027 O O . LYS A 1 253 ? -28.539 3.894 -3.638 1.00 88.81 253 LYS A O 1
ATOM 2032 N N . ILE A 1 254 ? -26.846 2.715 -2.755 1.00 87.88 254 ILE A N 1
ATOM 2033 C CA . ILE A 1 254 ? -27.173 3.034 -1.359 1.00 87.88 254 ILE A CA 1
ATOM 2034 C C . ILE A 1 254 ? -26.928 4.532 -1.110 1.00 87.88 254 ILE A C 1
ATOM 2036 O O . ILE A 1 254 ? -25.802 5.028 -1.229 1.00 87.88 254 ILE A O 1
ATOM 2040 N N . LYS A 1 255 ? -27.985 5.274 -0.759 1.00 86.31 255 LYS A N 1
ATOM 2041 C CA . LYS A 1 255 ? -27.875 6.689 -0.373 1.00 86.31 255 LYS A CA 1
ATOM 2042 C C . LYS A 1 255 ? -27.053 6.792 0.918 1.00 86.31 255 LYS A C 1
ATOM 2044 O O . LYS A 1 255 ? -27.379 6.129 1.895 1.00 86.31 255 LYS A O 1
ATOM 2049 N N . ARG A 1 256 ? -26.014 7.640 0.927 1.00 86.25 256 ARG A N 1
ATOM 2050 C CA . ARG A 1 256 ? -25.105 7.839 2.081 1.00 86.25 256 ARG A CA 1
ATOM 2051 C C . ARG A 1 256 ? -24.468 6.530 2.586 1.00 86.25 256 ARG A C 1
ATOM 2053 O O . ARG A 1 256 ? -24.332 6.318 3.789 1.00 86.25 256 ARG A O 1
ATOM 2060 N N . GLY A 1 257 ? -24.099 5.633 1.667 1.00 87.62 257 GLY A N 1
ATOM 2061 C CA . GLY A 1 257 ? -23.492 4.344 2.019 1.00 87.62 257 GLY A CA 1
ATOM 2062 C C . GLY A 1 257 ? -22.191 4.468 2.823 1.00 87.62 257 GLY A C 1
ATOM 2063 O O . GLY A 1 257 ? -21.914 3.621 3.662 1.00 87.62 257 GLY A O 1
ATOM 2064 N N . ASP A 1 258 ? -21.438 5.552 2.640 1.00 89.00 258 ASP A N 1
ATOM 2065 C CA . ASP A 1 258 ? -20.252 5.900 3.430 1.00 89.00 258 ASP A CA 1
ATOM 2066 C C . ASP A 1 258 ? -20.575 6.125 4.917 1.00 89.00 258 ASP A C 1
ATOM 2068 O O . ASP A 1 258 ? -19.857 5.638 5.788 1.00 89.00 258 ASP A O 1
ATOM 2072 N N . VAL A 1 259 ? -21.689 6.801 5.209 1.00 92.44 259 VAL A N 1
ATOM 2073 C CA . VAL A 1 259 ? -22.182 7.041 6.574 1.00 92.44 259 VAL A CA 1
ATOM 2074 C C . VAL A 1 259 ? -22.619 5.737 7.240 1.00 92.44 259 VAL A C 1
ATOM 2076 O O . VAL A 1 259 ? -22.265 5.483 8.390 1.00 92.44 259 VAL A O 1
ATOM 2079 N N . VAL A 1 260 ? -23.355 4.892 6.514 1.00 93.00 260 VAL A N 1
ATOM 2080 C CA . VAL A 1 260 ? -23.808 3.586 7.020 1.00 93.00 260 VAL A CA 1
ATOM 2081 C C . VAL A 1 260 ? -22.615 2.669 7.289 1.00 93.00 260 VAL A C 1
ATOM 2083 O O . VAL A 1 260 ? -22.515 2.084 8.367 1.00 93.00 260 VAL A O 1
ATOM 2086 N N . LEU A 1 261 ? -21.676 2.592 6.343 1.00 92.88 261 LEU A N 1
ATOM 2087 C CA . LEU A 1 261 ? -20.465 1.790 6.478 1.00 92.88 261 LEU A CA 1
ATOM 2088 C C . LEU A 1 261 ? -19.626 2.250 7.677 1.00 92.88 261 LEU A C 1
ATOM 2090 O O . LEU A 1 261 ? -19.166 1.416 8.461 1.00 92.88 261 LEU A O 1
ATOM 2094 N N . TYR A 1 262 ? -19.474 3.566 7.853 1.00 94.12 262 TYR A N 1
ATOM 2095 C CA . TYR A 1 262 ? -18.810 4.141 9.019 1.00 94.12 262 TYR A CA 1
ATOM 2096 C C . TYR A 1 262 ? -19.519 3.766 10.324 1.00 94.12 262 TYR A C 1
ATOM 2098 O O . TYR A 1 262 ? -18.858 3.315 11.258 1.00 94.12 262 TYR A O 1
ATOM 2106 N N . ALA A 1 263 ? -20.843 3.924 10.399 1.00 94.88 263 ALA A N 1
ATOM 2107 C CA . ALA A 1 263 ? -21.613 3.656 11.610 1.00 94.88 263 ALA A CA 1
ATOM 2108 C C . ALA A 1 263 ? -21.511 2.187 12.048 1.00 94.88 263 ALA A C 1
ATOM 2110 O O . ALA A 1 263 ? -21.243 1.911 13.217 1.00 94.88 263 ALA A O 1
ATOM 2111 N N . ILE A 1 264 ? -21.647 1.253 11.102 1.00 95.25 264 ILE A N 1
ATOM 2112 C CA . ILE A 1 264 ? -21.513 -0.187 11.359 1.00 95.25 264 ILE A CA 1
ATOM 2113 C C . ILE A 1 264 ? -20.087 -0.522 11.803 1.00 95.25 264 ILE A C 1
ATOM 2115 O O . ILE A 1 264 ? -19.896 -1.183 12.823 1.00 95.25 264 ILE A O 1
ATOM 2119 N N . SER A 1 265 ? -19.080 -0.035 11.070 1.00 95.19 265 SER A N 1
ATOM 2120 C CA . SER A 1 265 ? -17.674 -0.343 11.360 1.00 95.19 265 SER A CA 1
ATOM 2121 C C . SER A 1 265 ? -17.242 0.225 12.716 1.00 95.19 265 SER A C 1
ATOM 2123 O O . SER A 1 265 ? -16.585 -0.460 13.495 1.00 95.19 265 SER A O 1
ATOM 2125 N N . THR A 1 266 ? -17.638 1.461 13.025 1.00 93.25 266 THR A N 1
ATOM 2126 C CA . THR A 1 266 ? -17.297 2.134 14.287 1.00 93.25 266 THR A CA 1
ATOM 2127 C C . THR A 1 266 ? -18.043 1.515 15.459 1.00 93.25 266 THR A C 1
ATOM 2129 O O . THR A 1 266 ? -17.428 1.229 16.481 1.00 93.25 266 THR A O 1
ATOM 2132 N N . GLY A 1 267 ? -19.339 1.227 15.305 1.00 93.50 267 GLY A N 1
ATOM 2133 C CA . GLY A 1 267 ? -20.115 0.526 16.324 1.00 93.50 267 GLY A CA 1
ATOM 2134 C C . GLY A 1 267 ? -19.527 -0.847 16.653 1.00 93.50 267 GLY A C 1
ATOM 2135 O O . GLY A 1 267 ? -19.396 -1.185 17.828 1.00 93.50 267 GLY A O 1
ATOM 2136 N N . PHE A 1 268 ? -19.094 -1.598 15.634 1.00 94.00 268 PHE A N 1
ATOM 2137 C CA . PHE A 1 268 ? -18.387 -2.865 15.821 1.00 94.00 268 PHE A CA 1
ATOM 2138 C C . PHE A 1 268 ? -17.065 -2.687 16.575 1.00 94.00 268 PHE A C 1
ATOM 2140 O O . PHE A 1 268 ? -16.835 -3.377 17.562 1.00 94.00 268 PHE A O 1
ATOM 2147 N N . VAL A 1 269 ? -16.221 -1.734 16.168 1.00 91.69 269 VAL A N 1
ATOM 2148 C CA . VAL A 1 269 ? -14.935 -1.467 16.835 1.00 91.69 269 VAL A CA 1
ATOM 2149 C C . VAL A 1 269 ? -15.131 -1.044 18.293 1.00 91.69 269 VAL A C 1
ATOM 2151 O O . VAL A 1 269 ? -14.424 -1.540 19.165 1.00 91.69 269 VAL A O 1
ATOM 2154 N N . LEU A 1 270 ? -16.105 -0.176 18.585 1.00 88.81 270 LEU A N 1
ATOM 2155 C CA . LEU A 1 270 ? -16.430 0.242 19.953 1.00 88.81 270 LEU A CA 1
ATOM 2156 C C . LEU A 1 270 ? -16.944 -0.927 20.798 1.00 88.81 270 LEU A C 1
ATOM 2158 O O . LEU A 1 270 ? -16.563 -1.066 21.958 1.00 88.81 270 LEU A O 1
ATOM 2162 N N . TRP A 1 271 ? -17.774 -1.795 20.220 1.00 89.44 271 TRP A N 1
ATOM 2163 C CA . TRP A 1 271 ? -18.221 -3.011 20.891 1.00 89.44 271 TRP A CA 1
ATOM 2164 C C . TRP A 1 271 ? -17.048 -3.957 21.186 1.00 89.44 271 TRP A C 1
ATOM 2166 O O . TRP A 1 271 ? -16.891 -4.394 22.327 1.00 89.44 271 TRP A O 1
ATOM 2176 N N . SER A 1 272 ? -16.173 -4.197 20.206 1.00 88.69 272 SER A N 1
ATOM 2177 C CA . SER A 1 272 ? -14.945 -4.977 20.386 1.00 88.69 272 SER A CA 1
ATOM 2178 C C . SER A 1 272 ? -14.020 -4.366 21.438 1.00 88.69 272 SER A C 1
ATOM 2180 O O . SER A 1 272 ? -13.429 -5.104 22.217 1.00 88.69 272 SER A O 1
ATOM 2182 N N . ALA A 1 273 ? -13.931 -3.036 21.526 1.00 85.62 273 ALA A N 1
ATOM 2183 C CA . ALA A 1 273 ? -13.119 -2.348 22.528 1.00 85.62 273 ALA A CA 1
ATOM 2184 C C . ALA A 1 273 ? -13.563 -2.643 23.969 1.00 85.62 273 ALA A C 1
ATOM 2186 O O . ALA A 1 273 ? -12.725 -2.711 24.867 1.00 85.62 273 ALA A O 1
ATOM 2187 N N . VAL A 1 274 ? -14.869 -2.818 24.187 1.00 83.44 274 VAL A N 1
ATOM 2188 C CA . VAL A 1 274 ? -15.441 -3.131 25.503 1.00 83.44 274 VAL A CA 1
ATOM 2189 C C . VAL A 1 274 ? -15.346 -4.624 25.807 1.00 83.44 274 VAL A C 1
ATOM 2191 O O . VAL A 1 274 ? -14.986 -5.000 26.920 1.00 83.44 274 VAL A O 1
ATOM 2194 N N . VAL A 1 275 ? -15.671 -5.472 24.828 1.00 84.62 275 VAL A N 1
ATOM 2195 C CA . VAL A 1 275 ? -15.758 -6.927 25.021 1.00 84.62 275 VAL A CA 1
ATOM 2196 C C . VAL A 1 275 ? -14.370 -7.567 25.042 1.00 84.62 275 VAL A C 1
ATOM 2198 O O . VAL A 1 275 ? -14.028 -8.282 25.981 1.00 84.62 275 VAL A O 1
ATOM 2201 N N . GLU A 1 276 ? -13.536 -7.279 24.043 1.00 83.75 276 GLU A N 1
ATOM 2202 C CA . GLU A 1 276 ? -12.223 -7.902 23.859 1.00 83.75 276 GLU A CA 1
ATOM 2203 C C . GLU A 1 276 ? -11.196 -6.905 23.295 1.00 83.75 276 GLU A C 1
ATOM 2205 O O . GLU A 1 276 ? -10.817 -6.983 22.130 1.00 83.75 276 GLU A O 1
ATOM 2210 N N . PRO A 1 277 ? -10.658 -5.988 24.116 1.00 82.50 277 PRO A N 1
ATOM 2211 C CA . PRO A 1 277 ? -9.709 -4.962 23.657 1.00 82.50 277 PRO A CA 1
ATOM 2212 C C . PRO A 1 277 ? -8.408 -5.536 23.065 1.00 82.50 277 PRO A C 1
ATOM 2214 O O . PRO A 1 277 ? -7.762 -4.893 22.242 1.00 82.50 277 PRO A O 1
ATOM 2217 N N . GLU A 1 278 ? -8.013 -6.748 23.471 1.00 81.94 278 GLU A N 1
ATOM 2218 C CA . GLU A 1 278 ? -6.755 -7.406 23.077 1.00 81.94 278 GLU A CA 1
ATOM 2219 C C . GLU A 1 278 ? -6.708 -7.756 21.591 1.00 81.94 278 GLU A C 1
ATOM 2221 O O . GLU A 1 278 ? -5.634 -7.871 21.004 1.00 81.94 278 GLU A O 1
ATOM 2226 N N . THR A 1 279 ? -7.872 -7.914 20.965 1.00 84.12 279 THR A N 1
ATOM 2227 C CA . THR A 1 279 ? -7.967 -8.197 19.535 1.00 84.12 279 THR A CA 1
ATOM 2228 C C . THR A 1 279 ? -7.733 -6.933 18.708 1.00 84.12 279 THR A C 1
ATOM 2230 O O . THR A 1 279 ? -7.422 -7.024 17.521 1.00 84.12 279 THR A O 1
ATOM 2233 N N . MET A 1 280 ? -7.816 -5.736 19.295 1.00 83.50 280 MET A N 1
ATOM 2234 C CA . MET A 1 280 ? -7.598 -4.492 18.567 1.00 83.50 280 MET A CA 1
ATOM 2235 C C . MET A 1 280 ? -6.118 -4.212 18.303 1.00 83.50 280 MET A C 1
ATOM 2237 O O . MET A 1 280 ? -5.193 -4.752 18.914 1.00 83.50 280 MET A O 1
ATOM 2241 N N . ARG A 1 281 ? -5.864 -3.338 17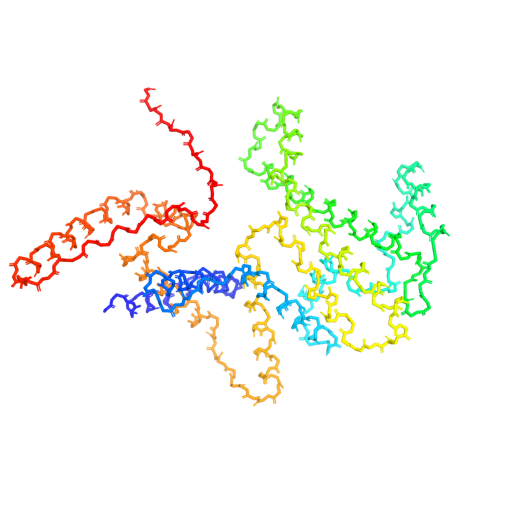.331 1.00 83.81 281 ARG A N 1
ATOM 2242 C CA . ARG A 1 281 ? -4.514 -2.862 17.044 1.00 83.81 281 ARG A CA 1
ATOM 2243 C C . ARG A 1 281 ? -4.028 -1.972 18.191 1.00 83.81 281 ARG A C 1
ATOM 2245 O O . ARG A 1 281 ? -4.661 -0.960 18.477 1.00 83.81 281 ARG A O 1
ATOM 2252 N N . LYS A 1 282 ? -2.852 -2.279 18.754 1.00 82.88 282 LYS A N 1
ATOM 2253 C CA . LYS A 1 282 ? -2.240 -1.532 19.871 1.00 82.88 282 LYS A CA 1
ATOM 2254 C C . LYS A 1 282 ? -2.221 -0.014 19.652 1.00 82.88 282 LYS A C 1
ATOM 2256 O O . LYS A 1 282 ? -2.718 0.723 20.483 1.00 82.88 282 LYS A O 1
ATOM 2261 N N . ALA A 1 283 ? -1.787 0.446 18.477 1.00 80.06 283 ALA A N 1
ATOM 2262 C CA . ALA A 1 283 ? -1.772 1.878 18.157 1.00 80.06 283 ALA A CA 1
ATOM 2263 C C . ALA A 1 283 ? -3.159 2.550 18.222 1.00 80.06 283 ALA A C 1
ATOM 2265 O O . ALA A 1 283 ? -3.259 3.720 18.576 1.00 80.06 283 ALA A O 1
ATOM 2266 N N . TYR A 1 284 ? -4.229 1.829 17.870 1.00 83.88 284 TYR A N 1
ATOM 2267 C CA . TYR A 1 284 ? -5.590 2.353 17.977 1.00 83.88 284 TYR A CA 1
ATOM 2268 C C . TYR A 1 284 ? -6.104 2.296 19.419 1.00 83.88 284 TYR A C 1
ATOM 2270 O O . TYR A 1 284 ? -6.780 3.216 19.865 1.00 83.88 284 TYR A O 1
ATOM 2278 N N . TRP A 1 285 ? -5.739 1.253 20.166 1.00 82.69 285 TRP A N 1
ATOM 2279 C CA . TRP A 1 285 ? -6.008 1.174 21.600 1.00 82.69 285 TRP A CA 1
ATOM 2280 C C . TRP A 1 285 ? -5.373 2.336 22.369 1.00 82.69 285 TRP A C 1
ATOM 2282 O O . TRP A 1 285 ? -6.051 3.009 23.139 1.00 82.69 285 TRP A O 1
ATOM 2292 N N . ASP A 1 286 ? -4.099 2.620 22.102 1.00 81.88 286 ASP A N 1
ATOM 2293 C CA . ASP A 1 286 ? -3.369 3.730 22.715 1.00 81.88 286 ASP A CA 1
ATOM 2294 C C . ASP A 1 286 ? -4.026 5.076 22.365 1.00 81.88 286 ASP A C 1
ATOM 2296 O O . ASP A 1 286 ? -4.178 5.941 23.226 1.00 81.88 286 ASP A O 1
ATOM 2300 N N . PHE A 1 287 ? -4.497 5.229 21.122 1.00 81.50 287 PHE A N 1
ATOM 2301 C CA . PHE A 1 287 ? -5.280 6.392 20.700 1.00 81.50 287 PHE A CA 1
ATOM 2302 C C . PHE A 1 287 ? -6.596 6.526 21.481 1.00 81.50 287 PHE A C 1
ATOM 2304 O O . PHE A 1 287 ? -6.882 7.604 22.002 1.00 81.50 287 PHE A O 1
ATOM 2311 N N . LEU A 1 288 ? -7.378 5.448 21.613 1.00 81.69 288 LEU A N 1
ATOM 2312 C CA . LEU A 1 288 ? -8.617 5.463 22.398 1.00 81.69 288 LEU A CA 1
ATOM 2313 C C . LEU A 1 288 ? -8.354 5.809 23.868 1.00 81.69 288 LEU A C 1
ATOM 2315 O O . LEU A 1 288 ? -9.111 6.580 24.461 1.00 81.69 288 LEU A O 1
ATOM 2319 N N . CYS A 1 289 ? -7.274 5.279 24.448 1.00 78.06 289 CYS A N 1
ATOM 2320 C CA . CYS A 1 289 ? -6.852 5.605 25.807 1.00 78.06 289 CYS A CA 1
ATOM 2321 C C . CYS A 1 289 ? -6.469 7.077 25.956 1.00 78.06 289 CYS A C 1
ATOM 2323 O O . CYS A 1 289 ? -6.901 7.715 26.916 1.00 78.06 289 CYS A O 1
ATOM 2325 N N . GLY A 1 290 ? -5.745 7.635 24.983 1.00 78.50 290 GLY A N 1
ATOM 2326 C CA . GLY A 1 290 ? -5.401 9.055 24.953 1.00 78.50 290 GLY A CA 1
ATOM 2327 C C . GLY A 1 290 ? -6.635 9.957 24.897 1.00 78.50 290 GLY A C 1
ATOM 2328 O O . GLY A 1 290 ? -6.761 10.872 25.706 1.00 78.50 290 GLY A O 1
ATOM 2329 N N . VAL A 1 291 ? -7.589 9.660 24.006 1.00 78.94 291 VAL A N 1
ATOM 2330 C CA . VAL A 1 291 ? -8.849 10.424 23.886 1.00 78.94 291 VAL A CA 1
ATOM 2331 C C . VAL A 1 291 ? -9.706 10.308 25.150 1.00 78.94 291 VAL A C 1
ATOM 2333 O O . VAL A 1 291 ? -10.367 11.264 25.543 1.00 78.94 291 VAL A O 1
ATOM 2336 N N . SER A 1 292 ? -9.655 9.163 25.828 1.00 74.06 292 SER A N 1
ATOM 2337 C CA . SER A 1 292 ? -10.404 8.918 27.067 1.00 74.06 292 SER A CA 1
ATOM 2338 C C . SER A 1 292 ? -9.695 9.436 28.330 1.00 74.06 292 SER A C 1
ATOM 2340 O O . SER A 1 292 ? -10.117 9.124 29.447 1.00 74.06 292 SER A O 1
ATOM 2342 N N . GLY A 1 293 ? -8.594 10.185 28.185 1.00 71.19 293 GLY A N 1
ATOM 2343 C CA . GLY A 1 293 ? -7.837 10.757 29.301 1.00 71.19 293 GLY A CA 1
ATOM 2344 C C . GLY A 1 293 ? -7.155 9.714 30.192 1.00 71.19 293 GLY A C 1
ATOM 2345 O O . GLY A 1 293 ? -7.127 9.886 31.407 1.00 71.19 293 GLY A O 1
ATOM 2346 N N . ASN A 1 294 ? -6.666 8.606 29.618 1.00 66.56 294 ASN A N 1
ATOM 2347 C CA . ASN A 1 294 ? -6.054 7.470 30.327 1.00 66.56 294 ASN A CA 1
ATOM 2348 C C . ASN A 1 294 ? -6.944 6.808 31.401 1.00 66.56 294 ASN A C 1
ATOM 2350 O O . ASN A 1 294 ? -6.459 6.028 32.219 1.00 66.56 294 ASN A O 1
ATOM 2354 N N . LYS A 1 295 ? -8.261 7.050 31.385 1.00 61.69 295 LYS A N 1
ATOM 2355 C CA . LYS A 1 295 ? -9.216 6.426 32.320 1.00 61.69 295 LYS A CA 1
ATOM 2356 C C . LYS A 1 295 ? -9.688 5.038 31.875 1.00 61.69 295 LYS A C 1
ATOM 2358 O O . LYS A 1 295 ? -10.215 4.278 32.685 1.00 61.69 295 LYS A O 1
ATOM 2363 N N . THR A 1 296 ? -9.489 4.679 30.608 1.00 60.59 296 THR A N 1
ATOM 2364 C CA . THR A 1 296 ? -9.925 3.395 30.035 1.00 60.59 296 THR A CA 1
ATOM 2365 C C . THR A 1 296 ? -9.147 2.173 30.531 1.00 60.59 296 THR A C 1
ATOM 2367 O O . THR A 1 296 ? -9.814 1.175 30.795 1.00 60.59 296 THR A O 1
ATOM 2370 N N . PRO A 1 297 ? -7.810 2.181 30.735 1.00 60.22 297 PRO A N 1
ATOM 2371 C CA . PRO A 1 297 ? -7.119 1.013 31.288 1.00 60.22 297 PRO A CA 1
ATOM 2372 C C . PRO A 1 297 ? -7.591 0.644 32.710 1.00 60.22 297 PRO A C 1
ATOM 2374 O O . PRO A 1 297 ? -7.887 -0.532 32.928 1.00 60.22 297 PRO A O 1
ATOM 2377 N N . PRO A 1 298 ? -7.763 1.594 33.658 1.00 56.72 298 PRO A N 1
ATOM 2378 C CA . PRO A 1 298 ? -8.360 1.310 34.966 1.00 56.72 298 PRO A CA 1
ATOM 2379 C C . PRO A 1 298 ? -9.808 0.819 34.879 1.00 56.72 298 PRO A C 1
ATOM 2381 O O . PRO A 1 298 ? -10.174 -0.133 35.566 1.00 56.72 298 PRO A O 1
ATOM 2384 N N . LEU A 1 299 ? -10.631 1.424 34.015 1.00 54.25 299 LEU A N 1
ATOM 2385 C CA . LEU A 1 299 ? -12.031 1.030 33.843 1.00 54.25 299 LEU A CA 1
ATOM 2386 C C . LEU A 1 299 ? -12.153 -0.385 33.266 1.00 54.25 299 LEU A C 1
ATOM 2388 O O . LEU A 1 299 ? -12.940 -1.183 33.764 1.00 54.25 299 LEU A O 1
ATOM 2392 N N . LEU A 1 300 ? -11.334 -0.740 32.273 1.00 58.56 300 LEU A N 1
ATOM 2393 C CA . LEU A 1 300 ? -11.287 -2.105 31.754 1.00 58.56 300 LEU A CA 1
ATOM 2394 C C . LEU A 1 300 ? -10.702 -3.093 32.748 1.00 58.56 300 LEU A C 1
ATOM 2396 O O . LEU A 1 300 ? -11.149 -4.235 32.782 1.00 58.56 300 LEU A O 1
ATOM 2400 N N . HIS A 1 301 ? -9.728 -2.684 33.560 1.00 59.00 301 HIS A N 1
ATOM 2401 C CA . HIS A 1 301 ? -9.254 -3.510 34.661 1.00 59.00 301 HIS A CA 1
ATOM 2402 C C . HIS A 1 301 ? -10.390 -3.782 35.661 1.00 59.00 301 HIS A C 1
ATOM 2404 O O . HIS A 1 301 ? -10.579 -4.929 36.055 1.00 59.00 301 HIS A O 1
ATOM 2410 N N . MET A 1 302 ? -11.205 -2.777 36.005 1.00 55.34 302 MET A N 1
ATOM 2411 C CA . MET A 1 302 ? -12.386 -2.942 36.863 1.00 55.34 302 MET A CA 1
ATOM 2412 C C . MET A 1 302 ? -13.473 -3.806 36.217 1.00 55.34 302 MET A C 1
ATOM 2414 O O . MET A 1 302 ? -13.967 -4.722 36.866 1.00 55.34 302 MET A O 1
ATOM 2418 N N . ILE A 1 303 ? -13.800 -3.592 34.939 1.00 58.94 303 ILE A N 1
ATOM 2419 C CA . ILE A 1 303 ? -14.776 -4.410 34.200 1.00 58.94 303 ILE A CA 1
ATOM 2420 C C . ILE A 1 303 ? -14.278 -5.853 34.075 1.00 58.94 303 ILE A C 1
ATOM 2422 O O . ILE A 1 303 ? -15.056 -6.777 34.268 1.00 58.94 303 ILE A O 1
ATOM 2426 N N . ARG A 1 304 ? -12.981 -6.081 33.832 1.00 61.31 304 ARG A N 1
ATOM 2427 C CA . ARG A 1 304 ? -12.383 -7.427 33.825 1.00 61.31 304 ARG A CA 1
ATOM 2428 C C . ARG A 1 304 ? -12.398 -8.070 35.197 1.00 61.31 304 ARG A C 1
ATOM 2430 O O . ARG A 1 304 ? -12.656 -9.264 35.286 1.00 61.31 304 ARG A O 1
ATOM 2437 N N . LYS A 1 305 ? -12.109 -7.311 36.253 1.00 58.25 305 LYS A N 1
ATOM 2438 C CA . LYS A 1 305 ? -12.160 -7.806 37.631 1.00 58.25 305 LYS A CA 1
ATOM 2439 C C . LYS A 1 305 ? -13.598 -8.175 38.006 1.00 58.25 305 LYS A C 1
ATOM 2441 O O . LYS A 1 305 ? -13.807 -9.251 38.548 1.00 58.25 305 LYS A O 1
ATOM 2446 N N . GLY A 1 306 ? -14.574 -7.357 37.608 1.00 51.34 306 GLY A N 1
ATOM 2447 C CA . GLY A 1 306 ? -16.004 -7.631 37.749 1.00 51.34 306 GLY A CA 1
ATOM 2448 C C . GLY A 1 306 ? -16.478 -8.825 36.916 1.00 51.34 306 GLY A C 1
ATOM 2449 O O . GLY A 1 306 ? -17.157 -9.693 37.441 1.00 51.34 306 GLY A O 1
ATOM 2450 N N . ALA A 1 307 ? -16.066 -8.938 35.652 1.00 54.44 307 ALA A N 1
ATOM 2451 C CA . ALA A 1 307 ? -16.427 -10.051 34.772 1.00 54.44 307 ALA A CA 1
ATOM 2452 C C . ALA A 1 307 ? -15.779 -11.374 35.204 1.00 54.44 307 ALA A C 1
ATOM 2454 O O . ALA A 1 307 ? -16.423 -12.415 35.141 1.00 54.44 307 ALA A O 1
ATOM 2455 N N . LYS A 1 308 ? -14.530 -11.348 35.691 1.00 57.16 308 LYS A N 1
ATOM 2456 C CA . LYS A 1 308 ? -13.884 -12.517 36.305 1.00 57.16 308 LYS A CA 1
ATOM 2457 C C . LYS A 1 308 ? -14.552 -12.903 37.621 1.00 57.16 308 LYS A C 1
ATOM 2459 O O . LYS A 1 308 ? -14.737 -14.090 37.835 1.00 57.16 308 LYS A O 1
ATOM 2464 N N . ALA A 1 309 ? -14.942 -11.934 38.454 1.00 51.81 309 ALA A N 1
ATOM 2465 C CA . ALA A 1 309 ? -15.701 -12.188 39.680 1.00 51.81 309 ALA A CA 1
ATOM 2466 C C . ALA A 1 309 ? -17.087 -12.790 39.377 1.00 51.81 309 ALA A C 1
ATOM 2468 O O . ALA A 1 309 ? -17.512 -13.744 40.019 1.00 51.81 309 ALA A O 1
ATOM 2469 N N . TYR A 1 310 ? -17.760 -12.291 38.339 1.00 43.84 310 TYR A N 1
ATOM 2470 C CA . TYR A 1 310 ? -19.045 -12.810 37.874 1.00 43.84 310 TYR A CA 1
ATOM 2471 C C . TYR A 1 310 ? -18.915 -14.224 37.284 1.00 43.84 310 TYR A C 1
ATOM 2473 O O . TYR A 1 310 ? -19.691 -15.110 37.628 1.00 43.84 310 TYR A O 1
ATOM 2481 N N . ALA A 1 311 ? -17.886 -14.471 36.466 1.00 48.94 311 ALA A N 1
ATOM 2482 C CA . ALA A 1 311 ? -17.575 -15.797 35.935 1.00 48.94 311 ALA A CA 1
ATOM 2483 C C . ALA A 1 311 ? -17.165 -16.786 37.037 1.00 48.94 311 ALA A C 1
ATOM 2485 O O . ALA A 1 311 ? -17.550 -17.949 36.967 1.00 48.94 311 ALA A O 1
ATOM 2486 N N . SER A 1 312 ? -16.439 -16.335 38.070 1.00 51.06 312 SER A N 1
ATOM 2487 C CA . SER A 1 312 ? -16.107 -17.176 39.223 1.00 51.06 312 SER A CA 1
ATOM 2488 C C . SER A 1 312 ? -17.338 -17.530 40.055 1.00 51.06 312 SER A C 1
ATOM 2490 O O . SER A 1 312 ? -17.443 -18.674 40.486 1.00 51.06 312 SER A O 1
ATOM 2492 N N . CYS A 1 313 ? -18.293 -16.603 40.215 1.00 46.44 313 CYS A N 1
ATOM 2493 C CA . CYS A 1 313 ? -19.579 -16.895 40.854 1.00 46.44 313 CYS A CA 1
ATOM 2494 C C . CYS A 1 313 ? -20.411 -17.884 40.023 1.00 46.44 313 CYS A C 1
ATOM 2496 O O . CYS A 1 313 ? -20.892 -18.868 40.567 1.00 46.44 313 CYS A O 1
ATOM 2498 N N . MET A 1 314 ? -20.488 -17.713 38.696 1.00 39.56 314 MET A N 1
ATOM 2499 C CA . MET A 1 314 ? -21.159 -18.686 37.817 1.00 39.56 314 MET A CA 1
ATOM 2500 C C . MET A 1 314 ? -20.491 -20.070 37.831 1.00 39.56 314 MET A C 1
ATOM 2502 O O . MET A 1 314 ? -21.180 -21.080 37.750 1.00 39.56 314 MET A O 1
ATOM 2506 N N . SER A 1 315 ? -19.160 -20.145 37.949 1.00 43.75 315 SER A N 1
ATOM 2507 C CA . SER A 1 315 ? -18.443 -21.424 38.066 1.00 43.75 315 SER A CA 1
ATOM 2508 C C . SER A 1 315 ? -18.525 -22.064 39.456 1.00 43.75 315 SER A C 1
ATOM 2510 O O . SER A 1 315 ? -18.201 -23.240 39.591 1.00 43.75 315 SER A O 1
ATOM 2512 N N . ALA A 1 316 ? -18.928 -21.307 40.481 1.00 46.84 316 ALA A N 1
ATOM 2513 C CA . ALA A 1 316 ? -19.196 -21.843 41.814 1.00 46.84 316 ALA A CA 1
ATOM 2514 C C . ALA A 1 316 ? -20.577 -22.522 41.880 1.00 46.84 316 ALA A C 1
ATOM 2516 O O . ALA A 1 316 ? -20.716 -23.518 42.583 1.00 46.84 316 ALA A O 1
ATOM 2517 N N . ASP A 1 317 ? -21.545 -22.049 41.087 1.00 41.88 317 ASP A N 1
ATOM 2518 C CA . ASP A 1 317 ? -22.869 -22.676 40.946 1.00 41.88 317 ASP A CA 1
ATOM 2519 C C . ASP A 1 317 ? -22.886 -23.838 39.932 1.00 41.88 317 ASP A C 1
ATOM 2521 O O . ASP A 1 317 ? -23.700 -24.753 40.038 1.00 41.88 317 ASP A O 1
ATOM 2525 N N . ALA A 1 318 ? -21.962 -23.851 38.965 1.00 38.53 318 ALA A N 1
ATOM 2526 C CA . ALA A 1 318 ? -21.786 -24.939 38.004 1.00 38.53 318 ALA A CA 1
ATOM 2527 C C . ALA A 1 318 ? -20.595 -25.829 38.391 1.00 38.53 318 ALA A C 1
ATOM 2529 O O . ALA A 1 318 ? -19.538 -25.821 37.754 1.00 38.53 318 ALA A O 1
ATOM 2530 N N . GLY A 1 319 ? -20.762 -26.616 39.454 1.00 39.38 319 GLY A N 1
ATOM 2531 C CA . GLY A 1 319 ? -19.885 -27.754 39.699 1.00 39.38 319 GLY A CA 1
ATOM 2532 C C . GLY A 1 319 ? -19.898 -28.702 38.493 1.00 39.38 319 GLY A C 1
ATOM 2533 O O . GLY A 1 319 ? -20.968 -29.062 38.015 1.00 39.38 319 GLY A O 1
ATOM 2534 N N . ILE A 1 320 ? -18.704 -29.154 38.082 1.00 37.03 320 ILE A N 1
ATOM 2535 C CA . ILE A 1 320 ? -18.430 -30.254 37.128 1.00 37.03 320 ILE A CA 1
ATOM 2536 C C . ILE A 1 320 ? -18.188 -29.820 35.661 1.00 37.03 320 ILE A C 1
ATOM 2538 O O . ILE A 1 320 ? -19.028 -29.988 34.788 1.00 37.03 320 ILE A O 1
ATOM 2542 N N . PHE A 1 321 ? -16.997 -29.278 35.373 1.00 28.48 321 PHE A N 1
ATOM 2543 C CA . PHE A 1 321 ? -15.955 -29.886 34.510 1.00 28.48 321 PHE A CA 1
ATOM 2544 C C . PHE A 1 321 ? -14.851 -28.853 34.231 1.00 28.48 321 PHE A C 1
ATOM 2546 O O . PHE A 1 321 ? -15.041 -27.852 33.544 1.00 28.48 321 PHE A O 1
ATOM 2553 N N . ARG A 1 322 ? -13.666 -29.108 34.791 1.00 31.73 322 ARG A N 1
ATOM 2554 C CA . ARG A 1 322 ? -12.458 -28.296 34.632 1.00 31.73 322 ARG A CA 1
ATOM 2555 C C . ARG A 1 322 ? -11.593 -28.912 33.529 1.00 31.73 322 ARG A C 1
ATOM 2557 O O . ARG A 1 322 ? -11.138 -30.036 33.687 1.00 31.73 322 ARG A O 1
ATOM 2564 N N . THR A 1 323 ? -11.266 -28.141 32.495 1.00 28.80 323 THR A N 1
ATOM 2565 C CA . THR A 1 323 ? -9.997 -28.290 31.763 1.00 28.80 323 THR A CA 1
ATOM 2566 C C . THR A 1 323 ? -9.437 -26.903 31.482 1.00 28.80 323 THR A C 1
ATOM 2568 O O . THR A 1 323 ? -9.953 -26.160 30.649 1.00 28.80 323 THR A O 1
ATOM 2571 N N . GLU A 1 324 ? -8.396 -26.541 32.230 1.00 28.69 324 GLU A N 1
ATOM 2572 C CA . GLU A 1 324 ? -7.579 -25.358 31.983 1.00 28.69 324 GLU A CA 1
ATOM 2573 C C . GLU A 1 324 ? -6.883 -25.502 30.628 1.00 28.69 324 GLU A C 1
ATOM 2575 O O . GLU A 1 324 ? -6.038 -26.378 30.454 1.00 28.69 324 GLU A O 1
ATOM 2580 N N . ILE A 1 325 ? -7.192 -24.620 29.676 1.00 29.42 325 ILE A N 1
ATOM 2581 C CA . ILE A 1 325 ? -6.361 -24.459 28.484 1.00 29.42 325 ILE A CA 1
ATOM 2582 C C . ILE A 1 325 ? -5.596 -23.142 28.610 1.00 29.42 325 ILE A C 1
ATOM 2584 O O . ILE A 1 325 ? -6.118 -22.055 28.359 1.00 29.42 325 ILE A O 1
ATOM 2588 N N . LYS A 1 326 ? -4.330 -23.253 29.026 1.00 24.66 326 LYS A N 1
ATOM 2589 C CA . LYS A 1 326 ? -3.325 -22.187 28.935 1.00 24.66 326 LYS A CA 1
ATOM 2590 C C . LYS A 1 326 ? -2.990 -21.961 27.459 1.00 24.66 326 LYS A C 1
ATOM 2592 O O . LYS A 1 326 ? -2.224 -22.723 26.877 1.00 24.66 326 LYS A O 1
ATOM 2597 N N . TRP A 1 327 ? -3.515 -20.893 26.863 1.00 30.11 327 TRP A N 1
ATOM 2598 C CA . TRP A 1 327 ? -3.054 -20.422 25.555 1.00 30.11 327 TRP A CA 1
ATOM 2599 C C . TRP A 1 327 ? -2.046 -19.290 25.732 1.00 30.11 327 TRP A C 1
ATOM 2601 O O . TRP A 1 327 ? -2.388 -18.170 26.106 1.00 30.11 327 TRP A O 1
ATOM 2611 N N . ASN A 1 328 ? -0.784 -19.609 25.458 1.00 26.08 328 ASN A N 1
ATOM 2612 C CA . ASN A 1 328 ? 0.309 -18.653 25.370 1.00 26.08 328 ASN A CA 1
ATOM 2613 C C . ASN A 1 328 ? 0.254 -17.983 23.981 1.00 26.08 328 ASN A C 1
ATOM 2615 O O . ASN A 1 328 ? 0.726 -18.547 22.998 1.00 26.08 328 ASN A O 1
ATOM 2619 N N . VAL A 1 329 ? -0.401 -16.821 23.880 1.00 31.09 329 VAL A N 1
ATOM 2620 C CA . VAL A 1 329 ? -0.692 -16.127 22.602 1.00 31.09 329 VAL A CA 1
ATOM 2621 C C . VAL A 1 329 ? 0.488 -15.265 22.105 1.00 31.09 329 VAL A C 1
ATOM 2623 O O . VAL A 1 329 ? 0.442 -14.703 21.013 1.00 31.09 329 VAL A O 1
ATOM 2626 N N . GLU A 1 330 ? 1.601 -15.190 22.840 1.00 30.80 330 GLU A N 1
ATOM 2627 C CA . GLU A 1 330 ? 2.724 -14.304 22.484 1.00 30.80 330 GLU A CA 1
ATOM 2628 C C . GLU A 1 330 ? 3.688 -14.846 21.408 1.00 30.80 330 GLU A C 1
ATOM 2630 O O . GLU A 1 330 ? 4.575 -14.119 20.960 1.00 30.80 330 GLU A O 1
ATOM 2635 N N . SER A 1 331 ? 3.538 -16.083 20.926 1.00 29.03 331 SER A N 1
ATOM 2636 C CA . SER A 1 331 ? 4.592 -16.724 20.121 1.00 29.03 331 SER A CA 1
ATOM 2637 C C . SER A 1 331 ? 4.454 -16.647 18.593 1.00 29.03 331 SER A C 1
ATOM 2639 O O . SER A 1 331 ? 5.410 -17.011 17.910 1.00 29.03 331 SER A O 1
ATOM 2641 N N . CYS A 1 332 ? 3.356 -16.140 18.012 1.00 29.44 332 CYS A N 1
ATOM 2642 C CA . CYS A 1 332 ? 3.158 -16.268 16.553 1.00 29.44 332 CYS A CA 1
ATOM 2643 C C . CYS A 1 332 ? 3.125 -14.986 15.708 1.00 29.44 332 CYS A C 1
ATOM 2645 O O . CYS A 1 332 ? 3.155 -15.106 14.486 1.00 29.44 332 CYS A O 1
ATOM 2647 N N . TRP A 1 333 ? 3.154 -13.774 16.274 1.00 34.53 333 TRP A N 1
ATOM 2648 C CA . TRP A 1 333 ? 3.225 -12.550 15.455 1.00 34.53 333 TRP A CA 1
ATOM 2649 C C . TRP A 1 333 ? 4.103 -11.462 16.086 1.00 34.53 333 TRP A C 1
ATOM 2651 O O . TRP A 1 333 ? 3.658 -10.676 16.908 1.00 34.53 333 TRP A O 1
ATOM 2661 N N . GLY A 1 334 ? 5.355 -11.392 15.621 1.00 29.97 334 GLY A N 1
ATOM 2662 C CA . GLY A 1 334 ? 6.159 -10.166 15.573 1.00 29.97 334 GLY A CA 1
ATOM 2663 C C . GLY A 1 334 ? 6.554 -9.529 16.908 1.00 29.97 334 GLY A C 1
ATOM 2664 O O . GLY A 1 334 ? 5.916 -8.589 17.372 1.00 29.97 334 GLY A O 1
ATOM 2665 N N . ARG A 1 335 ? 7.733 -9.909 17.420 1.00 30.69 335 ARG A N 1
ATOM 2666 C CA . ARG A 1 335 ? 8.535 -9.059 18.316 1.00 30.69 335 ARG A CA 1
ATOM 2667 C C . ARG A 1 335 ? 8.718 -7.669 17.692 1.00 30.69 335 ARG A C 1
ATOM 2669 O O . ARG A 1 335 ? 9.370 -7.529 16.656 1.00 30.69 335 ARG A O 1
ATOM 2676 N N . GLY A 1 336 ? 8.174 -6.642 18.340 1.00 28.09 336 GLY A N 1
ATOM 2677 C CA . GLY A 1 336 ? 8.307 -5.254 17.911 1.00 28.09 336 GLY A CA 1
ATOM 2678 C C . GLY A 1 336 ? 7.940 -4.254 19.005 1.00 28.09 336 GLY A C 1
ATOM 2679 O O . GLY A 1 336 ? 6.769 -3.948 19.183 1.00 28.09 336 GLY A O 1
ATOM 2680 N N . ALA A 1 337 ? 8.983 -3.703 19.635 1.00 28.20 337 ALA A N 1
ATOM 2681 C CA . ALA A 1 337 ? 9.021 -2.560 20.559 1.00 28.20 337 ALA A CA 1
ATOM 2682 C C . ALA A 1 337 ? 8.717 -2.842 22.046 1.00 28.20 337 ALA A C 1
ATOM 2684 O O . ALA A 1 337 ? 7.620 -2.601 22.544 1.00 28.20 337 ALA A O 1
ATOM 2685 N N . HIS A 1 338 ? 9.773 -3.242 22.768 1.00 25.28 338 HIS A N 1
ATOM 2686 C CA . HIS A 1 338 ? 10.002 -2.758 24.130 1.00 25.28 338 HIS A CA 1
ATOM 2687 C C . HIS A 1 338 ? 10.099 -1.226 24.092 1.00 25.28 338 HIS A C 1
ATOM 2689 O O . HIS A 1 338 ? 10.968 -0.676 23.412 1.00 25.28 338 HIS A O 1
ATOM 2695 N N . SER A 1 339 ? 9.211 -0.554 24.814 1.00 27.27 339 SER A N 1
ATOM 2696 C CA . SER A 1 339 ? 9.417 0.822 25.261 1.00 27.27 339 SER A CA 1
ATOM 2697 C C . SER A 1 339 ? 10.297 0.762 26.516 1.00 27.27 339 SER A C 1
ATOM 2699 O O . SER A 1 339 ? 9.976 -0.037 27.400 1.00 27.27 339 SER A O 1
ATOM 2701 N N . PRO A 1 340 ? 11.388 1.538 26.637 1.00 27.59 340 PRO A N 1
ATOM 2702 C CA . PRO A 1 340 ? 12.051 1.694 27.925 1.00 27.59 340 PRO A CA 1
ATOM 2703 C C . PRO A 1 340 ? 11.078 2.377 28.894 1.00 27.59 340 PRO A C 1
ATOM 2705 O O . PRO A 1 340 ? 10.394 3.334 28.525 1.00 27.59 340 PRO A O 1
ATOM 2708 N N . GLY A 1 341 ? 10.974 1.820 30.100 1.00 24.56 341 GLY A N 1
ATOM 2709 C CA . GLY A 1 341 ? 10.172 2.378 31.178 1.00 24.56 341 GLY A CA 1
ATOM 2710 C C . GLY A 1 341 ? 10.652 3.782 31.523 1.00 24.56 341 GLY A C 1
ATOM 2711 O O . GLY A 1 341 ? 11.846 4.012 31.698 1.00 24.56 341 GLY A O 1
ATOM 2712 N N . PHE A 1 342 ? 9.706 4.710 31.609 1.00 24.50 342 PHE A N 1
ATOM 2713 C CA . PHE A 1 342 ? 9.895 5.941 32.356 1.00 24.50 342 PHE A CA 1
ATOM 2714 C C . PHE A 1 342 ? 9.763 5.578 33.835 1.00 24.50 342 PHE A C 1
ATOM 2716 O O . PHE A 1 342 ? 8.667 5.274 34.301 1.00 24.50 342 PHE A O 1
ATOM 2723 N N . ILE A 1 343 ? 10.895 5.542 34.533 1.00 22.83 343 ILE A N 1
ATOM 2724 C CA . ILE A 1 343 ? 10.936 5.678 35.986 1.00 22.83 343 ILE A CA 1
ATOM 2725 C C . ILE A 1 343 ? 10.885 7.184 36.234 1.00 22.83 343 ILE A C 1
ATOM 2727 O O . ILE A 1 343 ? 11.722 7.921 35.714 1.00 22.83 343 ILE A O 1
ATOM 2731 N N . PHE A 1 344 ? 9.836 7.621 36.921 1.00 27.08 344 PHE A N 1
ATOM 2732 C CA . PHE A 1 344 ? 9.807 8.924 37.564 1.00 27.08 344 PHE A CA 1
ATOM 2733 C C . PHE A 1 344 ? 10.624 8.799 38.848 1.00 27.08 344 PHE A C 1
ATOM 2735 O O . PHE A 1 344 ? 10.256 7.989 39.695 1.00 27.08 344 PHE A O 1
ATOM 2742 N N . ASP A 1 345 ? 11.691 9.584 38.940 1.00 28.31 345 ASP A N 1
ATOM 2743 C CA . ASP A 1 345 ? 12.094 10.285 40.160 1.00 28.31 345 ASP A CA 1
ATOM 2744 C C . ASP A 1 345 ? 12.216 11.771 39.800 1.00 28.31 345 ASP A C 1
ATOM 2746 O O . ASP A 1 345 ? 12.746 12.059 38.694 1.00 28.31 345 ASP A O 1
#

Foldseek 3Di:
DQLVVLLVVLLVVCVVPDPVCLLVLLLVLLLQLVLLVVLVCVVVPVDPDDVPVLLVLLLVLLLLVVVCVVVVLDDPVVNVVCCLQQVPDAADDLQDPVNLVVDDPVVNVVLVCQFAVADAQPQGRHDGHLRSQLVSLLVVQLVVQLVVLLVVLCVVCVPVCVVDVVVSVVVSPPLVNSLRSQLSSLLNNQLSVQLSVCCRPVVDDDPCSSSVSSSRSSVSCVSVVDSSPSSSSSVVSVVSVQVVCVVVVNDDDDDPVSSSSSSSSSSSVVVCCQPPVPSGDPVVNVVVCVVVVVVSVVVSVVVVVVVVVVVVVVVVVDPDDDDDDDDPPPPDDDDDDDDPDDDDD

Secondary structure (DSSP, 8-state):
-HHHHHHHHHHHHTTTS-TTTHHHHHHHHHHHHHHHHHHHHHHTTSSPPPTTHHHHHHHHHHHHHHHHHHTT-S-HHHHHHHHHHH---SSS-SS-HHHHTTS-HHHHHHHHHHHHHSPPPTT---SS-HHHHHHHHHHHHHHHHHHHHHHHHHHH-HHHHHH-HHHHHHHHTSHHHHHHHHHHHHHHHHHHHHHHHHHHHS-S--TTHHHHHHHHHGGGGGTS--SHHHHHHHHHHHHHHHHHHHHTTSS---TTHHHHHHHHHHHHHHHHHHH-GGGS-HHHHHHHHHHTTT-HHHHHHHHHHHHHHHHHHHHHHS-S--------GGGSS----PPPP----

Radius of gyration: 25.08 Å; chains: 1; bounding box: 58×50×71 Å